Protein AF-0000000084558654 (afdb_homodimer)

pLDDT: mean 78.16, std 26.55, range [32.16, 98.94]

Structure (mmCIF, N/CA/C/O backbone):
data_AF-0000000084558654-model_v1
#
loop_
_entity.id
_entity.type
_entity.pdbx_description
1 polymer 'Cell division protein SepF'
#
loop_
_atom_site.group_PDB
_atom_site.id
_atom_site.type_symbol
_atom_site.label_atom_id
_atom_site.label_alt_id
_atom_site.label_comp_id
_atom_site.label_asym_id
_atom_site.label_entity_id
_atom_site.label_seq_id
_atom_site.pdbx_PDB_ins_code
_atom_site.Cartn_x
_atom_site.Cartn_y
_atom_site.Cartn_z
_atom_site.occupancy
_atom_site.B_iso_or_equiv
_atom_site.auth_seq_id
_atom_site.auth_comp_id
_atom_site.auth_asym_id
_atom_site.auth_atom_id
_atom_site.pdbx_PDB_model_num
ATOM 1 N N . MET A 1 1 ? -5.906 100.188 -9.867 1 32.16 1 MET A N 1
ATOM 2 C CA . MET A 1 1 ? -5.613 98.938 -10.586 1 32.16 1 MET A CA 1
ATOM 3 C C . MET A 1 1 ? -5.055 97.875 -9.648 1 32.16 1 MET A C 1
ATOM 5 O O . MET A 1 1 ? -3.852 97.875 -9.375 1 32.16 1 MET A O 1
ATOM 9 N N . GLU A 1 2 ? -5.758 97.562 -8.438 1 35.56 2 GLU A N 1
ATOM 10 C CA . GLU A 1 2 ? -5.445 96.688 -7.336 1 35.56 2 GLU A CA 1
ATOM 11 C C . GLU A 1 2 ? -5.316 95.25 -7.82 1 35.56 2 GLU A C 1
ATOM 13 O O . GLU A 1 2 ? -6.152 94.75 -8.594 1 35.56 2 GLU A O 1
ATOM 18 N N . ASP A 1 3 ? -4.051 94.75 -8 1 38.69 3 ASP A N 1
ATOM 19 C CA . ASP A 1 3 ? -3.523 93.438 -8.375 1 38.69 3 ASP A CA 1
ATOM 20 C C . ASP A 1 3 ? -4.094 92.375 -7.48 1 38.69 3 ASP A C 1
ATOM 22 O O . ASP A 1 3 ? -3.846 92.312 -6.273 1 38.69 3 ASP A O 1
ATOM 26 N N . ARG A 1 4 ? -5.469 92.125 -7.539 1 42.72 4 ARG A N 1
ATOM 27 C CA . ARG A 1 4 ? -6.098 91 -6.797 1 42.72 4 ARG A CA 1
ATOM 28 C C . ARG A 1 4 ? -5.395 89.688 -7.066 1 42.72 4 ARG A C 1
ATOM 30 O O . ARG A 1 4 ? -5.324 89.25 -8.211 1 42.72 4 ARG A O 1
ATOM 37 N N . GLY A 1 5 ? -4.184 89.5 -6.438 1 41.44 5 GLY A N 1
ATOM 38 C CA . GLY A 1 5 ? -3.412 88.312 -6.496 1 41.44 5 GLY A CA 1
ATOM 39 C C . GLY A 1 5 ? -4.246 87.062 -6.25 1 41.44 5 GLY A C 1
ATOM 40 O O . GLY A 1 5 ? -4.953 86.938 -5.246 1 41.44 5 GLY A O 1
ATOM 41 N N . ILE A 1 6 ? -4.828 86.438 -7.273 1 43.78 6 ILE A N 1
ATOM 42 C CA . ILE A 1 6 ? -5.582 85.188 -7.297 1 43.78 6 ILE A CA 1
ATOM 43 C C . ILE A 1 6 ? -4.758 84.062 -6.641 1 43.78 6 ILE A C 1
ATOM 45 O O . ILE A 1 6 ? -3.627 83.812 -7.051 1 43.78 6 ILE A O 1
ATOM 49 N N . ARG A 1 7 ? -4.789 83.938 -5.293 1 42.12 7 ARG A N 1
ATOM 50 C CA . ARG A 1 7 ? -4.172 82.875 -4.578 1 42.12 7 ARG A CA 1
ATOM 51 C C . ARG A 1 7 ? -4.629 81.5 -5.145 1 42.12 7 ARG A C 1
ATOM 53 O O . ARG A 1 7 ? -5.828 81.188 -5.172 1 42.12 7 ARG A O 1
ATOM 60 N N . LEU A 1 8 ? -3.941 80.938 -6.145 1 39.47 8 LEU A N 1
ATOM 61 C CA . LEU A 1 8 ? -4.102 79.625 -6.75 1 39.47 8 LEU A CA 1
ATOM 62 C C . LEU A 1 8 ? -4.062 78.5 -5.688 1 39.47 8 LEU A C 1
ATOM 64 O O . LEU A 1 8 ? -3.072 78.375 -4.965 1 39.47 8 LEU A O 1
ATOM 68 N N . PHE A 1 9 ? -5.176 78.312 -5.012 1 41.84 9 PHE A N 1
ATOM 69 C CA . PHE A 1 9 ? -5.32 77.188 -4.094 1 41.84 9 PHE A CA 1
ATOM 70 C C . PHE A 1 9 ? -4.805 75.938 -4.727 1 41.84 9 PHE A C 1
ATOM 72 O O . PHE A 1 9 ? -5.234 75.562 -5.816 1 41.84 9 PHE A O 1
ATOM 79 N N . GLY A 1 10 ? -3.516 75.625 -4.656 1 37.16 10 GLY A N 1
ATOM 80 C CA . GLY A 1 10 ? -2.873 74.375 -5.043 1 37.16 10 GLY A CA 1
ATOM 81 C C . GLY A 1 10 ? -3.596 73.125 -4.523 1 37.16 10 GLY A C 1
ATOM 82 O O . GLY A 1 10 ? -3.891 73.062 -3.332 1 37.16 10 GLY A O 1
ATOM 83 N N . ARG A 1 11 ? -4.551 72.625 -5.324 1 38.34 11 ARG A N 1
ATOM 84 C CA . ARG A 1 11 ? -5.207 71.375 -5.07 1 38.34 11 ARG A CA 1
ATOM 85 C C . ARG A 1 11 ? -4.207 70.312 -4.594 1 38.34 11 ARG A C 1
ATOM 87 O O . ARG A 1 11 ? -3.23 70 -5.281 1 38.34 11 ARG A O 1
ATOM 94 N N . LYS A 1 12 ? -3.951 70.25 -3.26 1 38.78 12 LYS A N 1
ATOM 95 C CA . LYS A 1 12 ? -3.236 69.125 -2.662 1 38.78 12 LYS A CA 1
ATOM 96 C C . LYS A 1 12 ? -3.736 67.812 -3.221 1 38.78 12 LYS A C 1
ATOM 98 O O . LYS A 1 12 ? -4.934 67.5 -3.156 1 38.78 12 LYS A O 1
ATOM 103 N N . GLU A 1 13 ? -3.121 67.25 -4.277 1 37.22 13 GLU A N 1
ATOM 104 C CA . GLU A 1 13 ? -3.295 65.875 -4.781 1 37.22 13 GLU A CA 1
ATOM 105 C C . GLU A 1 13 ? -3.227 64.875 -3.648 1 37.22 13 GLU A C 1
ATOM 107 O O . GLU A 1 13 ? -2.23 64.812 -2.922 1 37.22 13 GLU A O 1
ATOM 112 N N . LYS A 1 14 ? -4.336 64.688 -2.865 1 36.5 14 LYS A N 1
ATOM 113 C CA . LYS A 1 14 ? -4.359 63.531 -1.962 1 36.5 14 LYS A CA 1
ATOM 114 C C . LYS A 1 14 ? -3.861 62.281 -2.664 1 36.5 14 LYS A C 1
ATOM 116 O O . LYS A 1 14 ? -4.445 61.844 -3.662 1 36.5 14 LYS A O 1
ATOM 121 N N . ALA A 1 15 ? -2.535 62 -2.668 1 37.59 15 ALA A N 1
ATOM 122 C CA . ALA A 1 15 ? -2.025 60.688 -3.121 1 37.59 15 ALA A CA 1
ATOM 123 C C . ALA A 1 15 ? -2.793 59.531 -2.477 1 37.59 15 ALA A C 1
ATOM 125 O O . ALA A 1 15 ? -2.9 59.469 -1.249 1 37.59 15 ALA A O 1
ATOM 126 N N . LYS A 1 16 ? -3.855 59 -3.111 1 36.72 16 LYS A N 1
ATOM 127 C CA . LYS A 1 16 ? -4.527 57.75 -2.781 1 36.72 16 LYS A CA 1
ATOM 128 C C . LYS A 1 16 ? -3.514 56.656 -2.465 1 36.72 16 LYS A C 1
ATOM 130 O O . LYS A 1 16 ? -2.643 56.344 -3.283 1 36.72 16 LYS A O 1
ATOM 135 N N . LYS A 1 17 ? -3.172 56.5 -1.166 1 37.34 17 LYS A N 1
ATOM 136 C CA . LYS A 1 17 ? -2.475 55.281 -0.722 1 37.34 17 LYS A CA 1
ATOM 137 C C . LYS A 1 17 ? -3.154 54.031 -1.254 1 37.34 17 LYS A C 1
ATOM 139 O O . LYS A 1 17 ? -4.34 53.812 -1.008 1 37.34 17 LYS A O 1
ATOM 144 N N . LYS A 1 18 ? -2.771 53.562 -2.467 1 34.41 18 LYS A N 1
ATOM 145 C CA . LYS A 1 18 ? -3.102 52.219 -2.932 1 34.41 18 LYS A CA 1
ATOM 146 C C . LYS A 1 18 ? -2.832 51.156 -1.848 1 34.41 18 LYS A C 1
ATOM 148 O O . LYS A 1 18 ? -1.699 51.031 -1.382 1 34.41 18 LYS A O 1
ATOM 153 N N . SER A 1 19 ? -3.836 50.969 -0.945 1 35.41 19 SER A N 1
ATOM 154 C CA . SER A 1 19 ? -3.766 49.781 -0.093 1 35.41 19 SER A CA 1
ATOM 155 C C . SER A 1 19 ? -3.371 48.531 -0.895 1 35.41 19 SER A C 1
ATOM 157 O O . SER A 1 19 ? -4.051 48.188 -1.856 1 35.41 19 SER A O 1
ATOM 159 N N . GLU A 1 20 ? -2.1 48.344 -1.11 1 37 20 GLU A N 1
ATOM 160 C CA . GLU A 1 20 ? -1.643 47.062 -1.676 1 37 20 GLU A CA 1
ATOM 161 C C . GLU A 1 20 ? -2.242 45.875 -0.927 1 37 20 GLU A C 1
ATOM 163 O O . GLU A 1 20 ? -1.97 45.688 0.26 1 37 20 GLU A O 1
ATOM 168 N N . LYS A 1 21 ? -3.516 45.562 -1.249 1 40.59 21 LYS A N 1
ATOM 169 C CA . LYS A 1 21 ? -3.971 44.281 -0.774 1 40.59 21 LYS A CA 1
ATOM 170 C C . LYS A 1 21 ? -2.957 43.188 -1.108 1 40.59 21 LYS A C 1
ATOM 172 O O . LYS A 1 21 ? -2.629 42.969 -2.277 1 40.59 21 LYS A O 1
ATOM 177 N N . LYS A 1 22 ? -2.031 43 -0.212 1 42.62 22 LYS A N 1
ATOM 178 C CA . LYS A 1 22 ? -1.236 41.75 -0.311 1 42.62 22 LYS A CA 1
ATOM 179 C C . LYS A 1 22 ? -2.129 40.531 -0.504 1 42.62 22 LYS A C 1
ATOM 181 O O . LYS A 1 22 ? -2.932 40.219 0.369 1 42.62 22 LYS A O 1
ATOM 186 N N . PHE A 1 23 ? -2.504 40.219 -1.753 1 38.69 23 PHE A N 1
ATOM 187 C CA . PHE A 1 23 ? -3.094 38.906 -2.037 1 38.69 23 PHE A CA 1
ATOM 188 C C . PHE A 1 23 ? -2.264 37.781 -1.414 1 38.69 23 PHE A C 1
ATOM 190 O O . PHE A 1 23 ? -1.081 37.625 -1.725 1 38.69 23 PHE A O 1
ATOM 197 N N . VAL A 1 24 ? -2.521 37.625 -0.108 1 37.34 24 VAL A N 1
ATOM 198 C CA . VAL A 1 24 ? -1.963 36.375 0.413 1 37.34 24 VAL A CA 1
ATOM 199 C C . VAL A 1 24 ? -2.297 35.219 -0.532 1 37.34 24 VAL A C 1
ATOM 201 O O . VAL A 1 24 ? -3.465 35 -0.858 1 37.34 24 VAL A O 1
ATOM 204 N N . ASP A 1 25 ? -1.395 34.938 -1.438 1 37.12 25 ASP A N 1
ATOM 205 C CA . ASP A 1 25 ? -1.511 33.781 -2.297 1 37.12 25 ASP A CA 1
ATOM 206 C C . ASP A 1 25 ? -1.941 32.531 -1.497 1 37.12 25 ASP A C 1
ATOM 208 O O . ASP A 1 25 ? -1.2 32.062 -0.634 1 37.12 25 ASP A O 1
ATOM 212 N N . LEU A 1 26 ? -3.256 32.375 -1.209 1 36.88 26 LEU A N 1
ATOM 213 C CA . LEU A 1 26 ? -3.936 31.172 -0.715 1 36.88 26 LEU A CA 1
ATOM 214 C C . LEU A 1 26 ? -3.369 29.922 -1.368 1 36.88 26 LEU A C 1
ATOM 216 O O . LEU A 1 26 ? -3.852 28.812 -1.117 1 36.88 26 LEU A O 1
ATOM 220 N N . ASN A 1 27 ? -2.531 30.078 -2.338 1 40.59 27 ASN A N 1
ATOM 221 C CA . ASN A 1 27 ? -2.01 28.875 -2.965 1 40.59 27 ASN A CA 1
ATOM 222 C C . ASN A 1 27 ? -1.265 28 -1.961 1 40.59 27 ASN A C 1
ATOM 224 O O . ASN A 1 27 ? -0.936 26.844 -2.256 1 40.59 27 ASN A O 1
ATOM 228 N N . ASP A 1 28 ? -0.73 28.672 -0.964 1 38.16 28 ASP A N 1
ATOM 229 C CA . ASP A 1 28 ? 0.055 27.781 -0.122 1 38.16 28 ASP A CA 1
ATOM 230 C C . ASP A 1 28 ? -0.848 26.938 0.786 1 38.16 28 ASP A C 1
ATOM 232 O O . ASP A 1 28 ? -0.453 26.578 1.894 1 38.16 28 ASP A O 1
ATOM 236 N N . TYR A 1 29 ? -2.182 27.188 0.781 1 34.84 29 TYR A N 1
ATOM 237 C CA . TYR A 1 29 ? -2.98 26.328 1.647 1 34.84 29 TYR A CA 1
ATOM 238 C C . TYR A 1 29 ? -2.783 24.859 1.291 1 34.84 29 TYR A C 1
ATOM 240 O O . TYR A 1 29 ? -3.35 24.375 0.311 1 34.84 29 TYR A O 1
ATOM 248 N N . GLN A 1 30 ? -1.604 24.422 1.388 1 36.78 30 GLN A N 1
ATOM 249 C CA . GLN A 1 30 ? -1.522 22.969 1.307 1 36.78 30 GLN A CA 1
ATOM 250 C C . GLN A 1 30 ? -2.393 22.297 2.371 1 36.78 30 GLN A C 1
ATOM 252 O O . GLN A 1 30 ? -2.215 22.547 3.566 1 36.78 30 GLN A O 1
ATOM 257 N N . ALA A 1 31 ? -3.576 22.016 2.055 1 36.16 31 ALA A N 1
ATOM 258 C CA . ALA A 1 31 ? -4.383 21.281 3.031 1 36.16 31 ALA A CA 1
ATOM 259 C C . ALA A 1 31 ? -3.537 20.266 3.789 1 36.16 31 ALA A C 1
ATOM 261 O O . ALA A 1 31 ? -2.756 19.531 3.184 1 36.16 31 ALA A O 1
ATOM 262 N N . PRO A 1 32 ? -3.143 20.469 5.008 1 36.44 32 PRO A N 1
ATOM 263 C CA . PRO A 1 32 ? -2.48 19.406 5.77 1 36.44 32 PRO A CA 1
ATOM 264 C C . PRO A 1 32 ? -3.08 18.031 5.504 1 36.44 32 PRO A C 1
ATOM 266 O O . PRO A 1 32 ? -4.281 17.922 5.258 1 36.44 32 PRO A O 1
ATOM 269 N N . MET A 1 33 ? -2.428 17.141 4.734 1 42.28 33 MET A N 1
ATOM 270 C CA . MET A 1 33 ? -2.891 15.758 4.688 1 42.28 33 MET A CA 1
ATOM 271 C C . MET A 1 33 ? -3.514 15.352 6.02 1 42.28 33 MET A C 1
ATOM 273 O O . MET A 1 33 ? -2.855 15.398 7.059 1 42.28 33 MET A O 1
ATOM 277 N N . TYR A 1 34 ? -4.715 15.641 6.238 1 42.81 34 TYR A N 1
ATOM 278 C CA . TYR A 1 34 ? -5.496 15.359 7.434 1 42.81 34 TYR A CA 1
ATOM 279 C C . TYR A 1 34 ? -5.461 13.867 7.77 1 42.81 34 TYR A C 1
ATOM 281 O O . TYR A 1 34 ? -6.34 13.109 7.348 1 42.81 34 TYR A O 1
ATOM 289 N N . ALA A 1 35 ? -4.309 13.055 7.418 1 51.72 35 ALA A N 1
ATOM 290 C CA . ALA A 1 35 ? -4.586 11.805 8.125 1 51.72 35 ALA A CA 1
ATOM 291 C C . ALA A 1 35 ? -4.688 12.031 9.625 1 51.72 35 ALA A C 1
ATOM 293 O O . ALA A 1 35 ? -4 12.898 10.18 1 51.72 35 ALA A O 1
ATOM 294 N N . PRO A 1 36 ? -5.805 11.578 10.188 1 54.03 36 PRO A N 1
ATOM 295 C CA . PRO A 1 36 ? -5.859 11.672 11.641 1 54.03 36 PRO A CA 1
ATOM 296 C C . PRO A 1 36 ? -4.559 11.242 12.32 1 54.03 36 PRO A C 1
ATOM 298 O O . PRO A 1 36 ? -3.768 10.508 11.727 1 54.03 36 PRO A O 1
ATOM 301 N N . SER A 1 37 ? -4.156 11.836 13.344 1 61 37 SER A N 1
ATOM 302 C CA . SER A 1 37 ? -2.955 11.617 14.148 1 61 37 SER A CA 1
ATOM 303 C C . SER A 1 37 ? -2.691 10.125 14.352 1 61 37 SER A C 1
ATOM 305 O O . SER A 1 37 ? -1.555 9.727 14.602 1 61 37 SER A O 1
ATOM 307 N N . ASP A 1 38 ? -3.699 9.242 13.797 1 82.94 38 ASP A N 1
ATOM 308 C CA . ASP A 1 38 ? -3.521 7.82 14.078 1 82.94 38 ASP A CA 1
ATOM 309 C C . ASP A 1 38 ? -3.582 6.996 12.789 1 82.94 38 ASP A C 1
ATOM 311 O O . ASP A 1 38 ? -3.688 5.77 12.836 1 82.94 38 ASP A O 1
ATOM 315 N N . ALA A 1 39 ? -3.422 7.641 11.711 1 89.56 39 ALA A N 1
ATOM 316 C CA . ALA A 1 39 ? -3.467 6.949 10.43 1 89.56 39 ALA A CA 1
ATOM 317 C C . ALA A 1 39 ? -2.244 6.055 10.242 1 89.56 39 ALA A C 1
ATOM 319 O O . ALA A 1 39 ? -1.132 6.426 10.625 1 89.56 39 ALA A O 1
ATOM 320 N N . ARG A 1 40 ? -2.486 4.836 9.797 1 96.06 40 ARG A N 1
ATOM 321 C CA . ARG A 1 40 ? -1.448 3.857 9.492 1 96.06 40 ARG A CA 1
ATOM 322 C C . ARG A 1 40 ? -1.648 3.254 8.109 1 96.06 40 ARG A C 1
ATOM 324 O O . ARG A 1 40 ? -2.713 3.41 7.504 1 96.06 40 ARG A O 1
ATOM 331 N N . VAL A 1 41 ? -0.57 2.73 7.633 1 98.12 41 VAL A N 1
ATOM 332 C CA . VAL A 1 41 ? -0.717 1.807 6.512 1 98.12 41 VAL A CA 1
ATOM 333 C C . VAL A 1 41 ? -1.083 0.418 7.031 1 98.12 41 VAL A C 1
ATOM 335 O O . VAL A 1 41 ? -0.331 -0.181 7.805 1 98.12 41 VAL A O 1
ATOM 338 N N . LYS A 1 42 ? -2.244 -0.005 6.648 1 98.31 42 LYS A N 1
ATOM 339 C CA . LYS A 1 42 ? -2.693 -1.331 7.062 1 98.31 42 LYS A CA 1
ATOM 340 C C . LYS A 1 42 ? -2.633 -2.318 5.902 1 98.31 42 LYS A C 1
ATOM 342 O O . LYS A 1 42 ? -3.268 -2.109 4.867 1 98.31 42 LYS A O 1
ATOM 347 N N . VAL A 1 43 ? -1.829 -3.33 6.059 1 98.69 43 VAL A N 1
ATOM 348 C CA . VAL A 1 43 ? -1.777 -4.438 5.113 1 98.69 43 VAL A CA 1
ATOM 349 C C . VAL A 1 43 ? -2.713 -5.555 5.574 1 98.69 43 VAL A C 1
ATOM 351 O O . VAL A 1 43 ? -2.578 -6.066 6.688 1 98.69 43 VAL A O 1
ATOM 354 N N . VAL A 1 44 ? -3.639 -5.945 4.684 1 98.44 44 VAL A N 1
ATOM 355 C CA . VAL A 1 44 ? -4.652 -6.91 5.09 1 98.44 44 VAL A CA 1
ATOM 356 C C . VAL A 1 44 ? -4.746 -8.031 4.059 1 98.44 44 VAL A C 1
ATOM 358 O O . VAL A 1 44 ? -4.867 -7.77 2.857 1 98.44 44 VAL A O 1
ATOM 361 N N . GLU A 1 45 ? -4.574 -9.234 4.539 1 97.69 45 GLU A N 1
ATOM 362 C CA . GLU A 1 45 ? -4.988 -10.375 3.725 1 97.69 45 GLU A CA 1
ATOM 363 C C . GLU A 1 45 ? -6.496 -10.578 3.797 1 97.69 45 GLU A C 1
ATOM 365 O O . GLU A 1 45 ? -7.031 -10.922 4.855 1 97.69 45 GLU A O 1
ATOM 370 N N . VAL A 1 46 ? -7.172 -10.438 2.717 1 97.81 46 VAL A N 1
ATOM 371 C CA . VAL A 1 46 ? -8.625 -10.578 2.686 1 97.81 46 VAL A CA 1
ATOM 372 C C . VAL A 1 46 ? -8.992 -12.031 2.436 1 97.81 46 VAL A C 1
ATOM 374 O O . VAL A 1 46 ? -8.445 -12.68 1.54 1 97.81 46 VAL A O 1
ATOM 377 N N . THR A 1 47 ? -9.984 -12.523 3.186 1 96.38 47 THR A N 1
ATOM 378 C CA . THR A 1 47 ? -10.234 -13.961 3.092 1 96.38 47 THR A CA 1
ATOM 379 C C . THR A 1 47 ? -11.703 -14.242 2.797 1 96.38 47 THR A C 1
ATOM 381 O O . THR A 1 47 ? -12.047 -15.312 2.307 1 96.38 47 THR A O 1
ATOM 384 N N . SER A 1 48 ? -12.594 -13.352 3.135 1 96.12 48 SER A N 1
ATOM 385 C CA . SER A 1 48 ? -14.023 -13.586 2.945 1 96.12 48 SER A CA 1
ATOM 386 C C . SER A 1 48 ? -14.797 -12.273 2.9 1 96.12 48 SER A C 1
ATOM 388 O O . SER A 1 48 ? -14.234 -11.203 3.148 1 96.12 48 SER A O 1
ATOM 390 N N . TYR A 1 49 ? -16.094 -12.391 2.592 1 97.19 49 TYR A N 1
ATOM 391 C CA . TYR A 1 49 ? -16.969 -11.219 2.551 1 97.19 49 TYR A CA 1
ATOM 392 C C . TYR A 1 49 ? -17.109 -10.586 3.932 1 97.19 49 TYR A C 1
ATOM 394 O O . TYR A 1 49 ? -17.359 -9.391 4.055 1 97.19 49 TYR A O 1
ATOM 402 N N . ARG A 1 50 ? -16.891 -11.375 4.926 1 97.19 50 ARG A N 1
ATOM 403 C CA . ARG A 1 50 ? -17.016 -10.867 6.289 1 97.19 50 ARG A CA 1
ATOM 404 C C . ARG A 1 50 ? -15.969 -9.789 6.566 1 97.19 50 ARG A C 1
ATOM 406 O O . ARG A 1 50 ? -16.109 -9.008 7.508 1 97.19 50 ARG A O 1
ATOM 413 N N . ASP A 1 51 ? -14.977 -9.766 5.793 1 97.81 51 ASP A N 1
ATOM 414 C CA . ASP A 1 51 ? -13.898 -8.805 5.996 1 97.81 51 ASP A CA 1
ATOM 415 C C . ASP A 1 51 ? -14.312 -7.41 5.535 1 97.81 51 ASP A C 1
ATOM 417 O O . ASP A 1 51 ? -13.625 -6.426 5.82 1 97.81 51 ASP A O 1
ATOM 421 N N . LEU A 1 52 ? -15.438 -7.277 4.859 1 98.38 52 LEU A N 1
ATOM 422 C CA . LEU A 1 52 ? -15.828 -6 4.273 1 98.38 52 LEU A CA 1
ATOM 423 C C . LEU A 1 52 ? -16.062 -4.953 5.355 1 98.38 52 LEU A C 1
ATOM 425 O O . LEU A 1 52 ? -15.602 -3.816 5.234 1 98.38 52 LEU A O 1
ATOM 429 N N . LYS A 1 53 ? -16.734 -5.348 6.363 1 98 53 LYS A N 1
ATOM 430 C CA . LYS A 1 53 ? -17.047 -4.371 7.402 1 98 53 LYS A CA 1
ATOM 431 C C . LYS A 1 53 ? -15.789 -3.857 8.078 1 98 53 LYS A C 1
ATOM 433 O O . LYS A 1 53 ? -15.57 -2.648 8.172 1 98 53 LYS A O 1
ATOM 438 N N . PRO A 1 54 ? -14.93 -4.723 8.648 1 97.81 54 PRO A N 1
ATOM 439 C CA . PRO A 1 54 ? -13.688 -4.219 9.234 1 97.81 54 PRO A CA 1
ATOM 440 C C . PRO A 1 54 ? -12.875 -3.379 8.25 1 97.81 54 PRO A C 1
ATOM 442 O O . PRO A 1 54 ? -12.273 -2.377 8.641 1 97.81 54 PRO A O 1
ATOM 445 N N . LEU A 1 55 ? -12.812 -3.723 6.961 1 98.56 55 LEU A N 1
ATOM 446 C CA . LEU A 1 55 ? -12.086 -2.951 5.961 1 98.56 55 LEU A CA 1
ATOM 447 C C . LEU A 1 55 ? -12.695 -1.56 5.801 1 98.56 55 LEU A C 1
ATOM 449 O O . LEU A 1 55 ? -11.969 -0.567 5.719 1 98.56 55 LEU A O 1
ATOM 453 N N . THR A 1 56 ? -14.016 -1.511 5.727 1 98.62 56 THR A N 1
ATOM 454 C CA . THR A 1 56 ? -14.742 -0.248 5.641 1 98.62 56 THR A CA 1
ATOM 455 C C . THR A 1 56 ? -14.438 0.634 6.848 1 98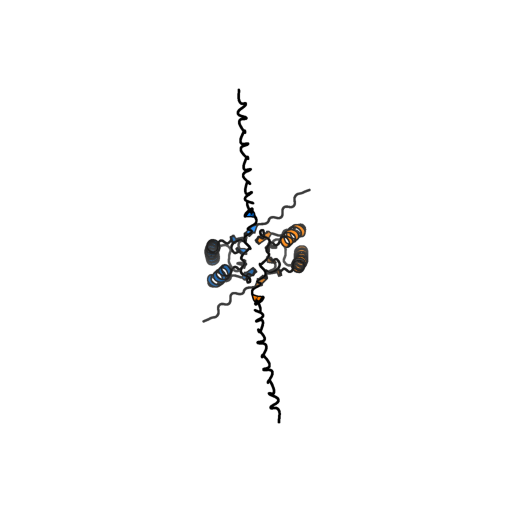.62 56 THR A C 1
ATOM 457 O O . THR A 1 56 ? -14.156 1.825 6.699 1 98.62 56 THR A O 1
ATOM 460 N N . ASP A 1 57 ? -14.422 0.02 8.008 1 97.31 57 ASP A N 1
ATOM 461 C CA . ASP A 1 57 ? -14.117 0.763 9.227 1 97.31 57 ASP A CA 1
ATOM 462 C C . ASP A 1 57 ? -12.695 1.331 9.18 1 97.31 57 ASP A C 1
ATOM 464 O O . ASP A 1 57 ? -12.469 2.482 9.555 1 97.31 57 ASP A O 1
ATOM 468 N N . MET A 1 58 ? -11.781 0.533 8.789 1 96.88 58 MET A N 1
ATOM 469 C CA . MET A 1 58 ? -10.391 0.968 8.688 1 96.88 58 MET A CA 1
ATOM 470 C C . MET A 1 58 ? -10.258 2.145 7.727 1 96.88 58 MET A C 1
ATOM 472 O O . MET A 1 58 ? -9.516 3.092 7.996 1 96.88 58 MET A O 1
ATOM 476 N N . ALA A 1 59 ? -10.977 2.115 6.613 1 97.62 59 ALA A N 1
ATOM 477 C CA . ALA A 1 59 ? -10.945 3.201 5.641 1 97.62 59 ALA A CA 1
ATOM 478 C C . ALA A 1 59 ? -11.508 4.488 6.234 1 97.62 59 ALA A C 1
ATOM 480 O O . ALA A 1 59 ? -10.898 5.555 6.102 1 97.62 59 ALA A O 1
ATOM 481 N N . TYR A 1 60 ? -12.531 4.391 6.969 1 97.31 60 TYR A N 1
ATOM 482 C CA . TYR A 1 60 ? -13.172 5.566 7.547 1 97.31 60 TYR A CA 1
ATOM 483 C C . TYR A 1 60 ? -12.312 6.176 8.648 1 97.31 60 TYR A C 1
ATOM 485 O O . TYR A 1 60 ? -12.438 7.363 8.953 1 97.31 60 TYR A O 1
ATOM 493 N N . ARG A 1 61 ? -11.492 5.395 9.18 1 95.69 61 A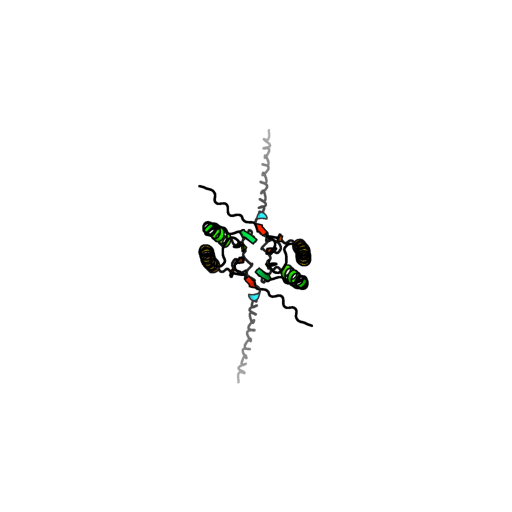RG A N 1
ATOM 494 C CA . ARG A 1 61 ? -10.609 5.887 10.234 1 95.69 61 ARG A CA 1
ATOM 495 C C . ARG A 1 61 ? -9.383 6.578 9.641 1 95.69 61 ARG A C 1
ATOM 497 O O . ARG A 1 61 ? -8.492 7.008 10.375 1 95.69 61 ARG A O 1
ATOM 504 N N . GLY A 1 62 ? -9.258 6.582 8.312 1 95.75 62 GLY A N 1
ATOM 505 C CA . GLY A 1 62 ? -8.219 7.355 7.656 1 95.75 62 GLY A CA 1
ATOM 506 C C . GLY A 1 62 ? -6.973 6.539 7.344 1 95.75 62 GLY A C 1
ATOM 507 O O . GLY A 1 62 ? -5.93 7.098 6.996 1 95.75 62 GLY A O 1
ATOM 508 N N . ASN A 1 63 ? -7.113 5.238 7.492 1 96.81 63 ASN A N 1
ATOM 509 C CA . ASN A 1 63 ? -5.977 4.367 7.195 1 96.81 63 ASN A CA 1
ATOM 510 C C . ASN A 1 63 ? -5.785 4.191 5.691 1 96.81 63 ASN A C 1
ATOM 512 O O . ASN A 1 63 ? -6.727 4.371 4.914 1 96.81 63 ASN A O 1
ATOM 516 N N . ILE A 1 64 ? -4.531 3.959 5.324 1 98.12 64 ILE A N 1
ATOM 517 C CA . ILE A 1 64 ? -4.207 3.484 3.982 1 98.12 64 ILE A CA 1
ATOM 518 C C . ILE A 1 64 ? -4.242 1.959 3.951 1 98.12 64 ILE A C 1
ATOM 520 O O . ILE A 1 64 ? -3.586 1.3 4.762 1 98.12 64 ILE A O 1
ATOM 524 N N . LEU A 1 65 ? -5.031 1.419 3.043 1 98.75 65 LEU A N 1
ATOM 525 C CA . LEU A 1 65 ? -5.188 -0.03 2.984 1 98.75 65 LEU A CA 1
ATOM 526 C C . LEU A 1 65 ? -4.441 -0.609 1.786 1 98.75 65 LEU A C 1
ATOM 528 O O . LEU A 1 65 ? -4.609 -0.137 0.659 1 98.75 65 LEU A O 1
ATOM 532 N N . VAL A 1 66 ? -3.562 -1.545 2.031 1 98.88 66 VAL A N 1
ATOM 533 C CA . VAL A 1 66 ? -2.945 -2.414 1.036 1 98.88 66 VAL A CA 1
ATOM 534 C C . VAL A 1 66 ? -3.512 -3.826 1.159 1 98.88 66 VAL A C 1
ATOM 536 O O . VAL A 1 66 ? -3.182 -4.555 2.098 1 98.88 66 VAL A O 1
ATOM 539 N N . LEU A 1 67 ? -4.316 -4.203 0.222 1 98.81 67 LEU A N 1
ATOM 540 C CA . LEU A 1 67 ? -5.168 -5.375 0.366 1 98.81 67 LEU A CA 1
ATOM 541 C C . LEU A 1 67 ? -4.684 -6.516 -0.521 1 98.81 67 LEU A C 1
ATOM 543 O O . LEU A 1 67 ? -4.551 -6.352 -1.736 1 98.81 67 LEU A O 1
ATOM 547 N N . ASP A 1 68 ? -4.41 -7.613 0.097 1 97.81 68 ASP A N 1
ATOM 548 C CA . ASP A 1 68 ? -3.98 -8.836 -0.576 1 97.81 68 ASP A CA 1
ATOM 549 C C . ASP A 1 68 ? -5.156 -9.789 -0.785 1 97.81 68 ASP A C 1
ATOM 551 O O . ASP A 1 68 ? -5.684 -10.352 0.176 1 97.81 68 ASP A O 1
ATOM 555 N N . PHE A 1 69 ? -5.465 -10.016 -2.039 1 97.56 69 PHE A N 1
ATOM 556 C CA . PHE A 1 69 ? -6.57 -10.898 -2.395 1 97.56 69 PHE A CA 1
ATOM 557 C C . PHE A 1 69 ? -6.055 -12.195 -3.002 1 97.56 69 PHE A C 1
ATOM 559 O O . PHE A 1 69 ? -6.738 -12.82 -3.816 1 97.56 69 PHE A O 1
ATOM 566 N N . SER A 1 70 ? -4.902 -12.602 -2.637 1 95.19 70 SER A N 1
ATOM 567 C CA . SER A 1 70 ? -4.27 -13.773 -3.232 1 95.19 70 SER A CA 1
ATOM 568 C C . SER A 1 70 ? -5.066 -15.039 -2.941 1 95.19 70 SER A C 1
ATOM 570 O O . SER A 1 70 ? -4.891 -16.062 -3.613 1 95.19 70 SER A O 1
ATOM 572 N N . ARG A 1 71 ? -5.992 -15 -2.008 1 95.75 71 ARG A N 1
ATOM 573 C CA . ARG A 1 71 ? -6.762 -16.188 -1.638 1 95.75 71 ARG A CA 1
ATOM 574 C C . ARG A 1 71 ? -7.934 -16.391 -2.588 1 95.75 71 ARG A C 1
ATOM 576 O O . ARG A 1 71 ? -8.57 -17.453 -2.576 1 95.75 71 ARG A O 1
ATOM 583 N N . PHE A 1 72 ? -8.172 -15.469 -3.393 1 97.31 72 PHE A N 1
ATOM 584 C CA . PHE A 1 72 ? -9.312 -15.531 -4.297 1 97.31 72 PHE A CA 1
ATOM 585 C C . PHE A 1 72 ? -8.859 -15.875 -5.711 1 97.31 72 PHE A C 1
ATOM 587 O O . PHE A 1 72 ? -7.793 -15.445 -6.152 1 97.31 72 PHE A O 1
ATOM 594 N N . ALA A 1 73 ? -9.727 -16.531 -6.398 1 97.31 73 ALA A N 1
ATOM 595 C CA . ALA A 1 73 ? -9.523 -16.703 -7.836 1 97.31 73 ALA A CA 1
ATOM 596 C C . ALA A 1 73 ? -9.734 -15.383 -8.57 1 97.31 73 ALA A C 1
ATOM 598 O O . ALA A 1 73 ? -10.359 -14.461 -8.047 1 97.31 73 ALA A O 1
ATOM 599 N N . GLU A 1 74 ? -9.125 -15.195 -9.734 1 95.81 74 GLU A N 1
ATOM 600 C CA . GLU A 1 74 ? -9.188 -13.969 -10.531 1 95.81 74 GLU A CA 1
ATOM 601 C C . GLU A 1 74 ? -10.625 -13.516 -10.742 1 95.81 74 GLU A C 1
ATOM 603 O O . GLU A 1 74 ? -10.93 -12.328 -10.633 1 95.81 74 GLU A O 1
ATOM 608 N N . GLU A 1 75 ? -11.594 -14.398 -10.992 1 95.62 75 GLU A N 1
ATOM 609 C CA . GLU A 1 75 ? -12.969 -14.047 -11.328 1 95.62 75 GLU A CA 1
ATOM 610 C C . GLU A 1 75 ? -13.914 -14.359 -10.164 1 95.62 75 GLU A C 1
ATOM 612 O O . GLU A 1 75 ? -15.102 -14.602 -10.375 1 95.62 75 GLU A O 1
ATOM 617 N N . ASP A 1 76 ? -13.383 -14.25 -9.047 1 97.81 76 ASP A N 1
ATOM 618 C CA . ASP A 1 76 ? -14.18 -14.555 -7.867 1 97.81 76 ASP A CA 1
ATOM 619 C C . ASP A 1 76 ? -15.219 -13.461 -7.605 1 97.81 76 ASP A C 1
ATOM 621 O O . ASP A 1 76 ? -14.883 -12.281 -7.566 1 97.81 76 ASP A O 1
ATOM 625 N N . SER A 1 77 ? -16.438 -13.859 -7.348 1 98.06 77 SER A N 1
ATOM 626 C CA . SER A 1 77 ? -17.531 -12.914 -7.184 1 98.06 77 SER A CA 1
ATOM 627 C C . SER A 1 77 ? -17.422 -12.172 -5.855 1 98.06 77 SER A C 1
ATOM 629 O O . SER A 1 77 ? -17.781 -10.992 -5.762 1 98.06 77 SER A O 1
ATOM 631 N N . VAL A 1 78 ? -16.969 -12.773 -4.797 1 98.25 78 VAL A N 1
ATOM 632 C CA . VAL A 1 78 ? -16.812 -12.141 -3.492 1 98.25 78 VAL A CA 1
ATOM 633 C C . VAL A 1 78 ? -15.766 -11.031 -3.584 1 98.25 78 VAL A C 1
ATOM 635 O O . VAL A 1 78 ? -15.992 -9.922 -3.1 1 98.25 78 VAL A O 1
ATOM 638 N N . LYS A 1 79 ? -14.672 -11.359 -4.176 1 98.56 79 LYS A N 1
ATOM 639 C CA . LYS A 1 79 ? -13.625 -10.367 -4.402 1 98.56 79 LYS A CA 1
ATOM 640 C C . LYS A 1 79 ? -14.18 -9.148 -5.137 1 98.56 79 LYS A C 1
ATOM 642 O O . LYS A 1 79 ? -13.922 -8.008 -4.738 1 98.56 79 LYS A O 1
ATOM 647 N N . ARG A 1 80 ? -14.922 -9.414 -6.152 1 98.5 80 ARG A N 1
ATOM 648 C CA . ARG A 1 80 ? -15.492 -8.336 -6.957 1 98.5 80 ARG A CA 1
ATOM 649 C C . ARG A 1 80 ? -16.438 -7.473 -6.129 1 98.5 80 ARG A C 1
ATOM 651 O O . ARG A 1 80 ? -16.438 -6.246 -6.25 1 98.5 80 ARG A O 1
ATOM 658 N N . GLU A 1 81 ? -17.203 -8.117 -5.383 1 98.69 81 GLU A N 1
ATOM 659 C CA . GLU A 1 81 ? -18.141 -7.391 -4.543 1 98.69 81 GLU A CA 1
ATOM 660 C C . GLU A 1 81 ? -17.422 -6.535 -3.506 1 98.69 81 GLU A C 1
ATOM 662 O O . GLU A 1 81 ? -17.797 -5.383 -3.275 1 98.69 81 GLU A O 1
ATOM 667 N N . ILE A 1 82 ? -16.438 -7.117 -2.936 1 98.81 82 ILE A N 1
ATOM 668 C CA . ILE A 1 82 ? -15.664 -6.375 -1.95 1 98.81 82 ILE A CA 1
ATOM 669 C C . ILE A 1 82 ? -15.008 -5.164 -2.613 1 98.81 82 ILE A C 1
ATOM 671 O O . ILE A 1 82 ? -15.055 -4.055 -2.076 1 98.81 82 ILE A O 1
ATOM 675 N N . ALA A 1 83 ? -14.445 -5.352 -3.742 1 98.81 83 ALA A N 1
ATOM 676 C CA . ALA A 1 83 ? -13.797 -4.262 -4.473 1 98.81 83 ALA A CA 1
ATOM 677 C C . ALA A 1 83 ? -14.797 -3.146 -4.785 1 98.81 83 ALA A C 1
ATOM 679 O O . ALA A 1 83 ? -14.492 -1.965 -4.605 1 98.81 83 ALA A O 1
ATOM 680 N N . LYS A 1 84 ? -15.938 -3.531 -5.238 1 98.81 84 LYS A N 1
ATOM 681 C CA . LYS A 1 84 ? -16.984 -2.559 -5.57 1 98.81 84 LYS A CA 1
ATOM 682 C C . LYS A 1 84 ? -17.359 -1.724 -4.352 1 98.81 84 LYS A C 1
ATOM 684 O O . LYS A 1 84 ? -17.5 -0.503 -4.449 1 98.81 84 LYS A O 1
ATOM 689 N N . ASN A 1 85 ? -17.562 -2.369 -3.27 1 98.88 85 ASN A N 1
ATOM 690 C CA . ASN A 1 85 ? -17.922 -1.662 -2.045 1 98.88 85 ASN A CA 1
ATOM 691 C C . ASN A 1 85 ? -16.812 -0.721 -1.594 1 98.88 85 ASN A C 1
ATOM 693 O O . ASN A 1 85 ? -17.078 0.418 -1.203 1 98.88 85 ASN A O 1
ATOM 697 N N . LEU A 1 86 ? -15.609 -1.218 -1.661 1 98.94 86 LEU A N 1
ATOM 698 C CA . LEU A 1 86 ? -14.492 -0.395 -1.217 1 98.94 86 LEU A CA 1
ATOM 699 C C . LEU A 1 86 ? -14.297 0.806 -2.137 1 98.94 86 LEU A C 1
ATOM 701 O O . LEU A 1 86 ? -13.898 1.882 -1.686 1 98.94 86 LEU A O 1
ATOM 705 N N . MET A 1 87 ? -14.57 0.61 -3.396 1 98.81 87 MET A N 1
ATOM 706 C CA . MET A 1 87 ? -14.578 1.743 -4.316 1 98.81 87 MET A CA 1
ATOM 707 C C . MET A 1 87 ? -15.594 2.793 -3.879 1 98.81 87 MET A C 1
ATOM 709 O O . MET A 1 87 ? -15.305 3.99 -3.912 1 98.81 87 MET A O 1
ATOM 713 N N . GLU A 1 88 ? -16.75 2.396 -3.479 1 98.88 88 GLU A N 1
ATOM 714 C CA . GLU A 1 88 ? -17.781 3.309 -2.992 1 98.88 88 GLU A CA 1
ATOM 715 C C . GLU A 1 88 ? -17.344 4.004 -1.706 1 98.88 88 GLU A C 1
ATOM 717 O O . GLU A 1 88 ? -17.609 5.191 -1.513 1 98.88 88 GLU A O 1
ATOM 722 N N . VAL A 1 89 ? -16.75 3.291 -0.828 1 98.81 89 VAL A N 1
ATOM 723 C CA . VAL A 1 89 ? -16.234 3.867 0.405 1 98.81 89 VAL A CA 1
ATOM 724 C C . VAL A 1 89 ? -15.211 4.953 0.074 1 98.81 89 VAL A C 1
ATOM 726 O O . VAL A 1 89 ? -15.242 6.039 0.656 1 98.81 89 VAL A O 1
ATOM 729 N N . ALA A 1 90 ? -14.25 4.676 -0.845 1 98.75 90 ALA A N 1
ATOM 730 C CA . ALA A 1 90 ? -13.25 5.656 -1.249 1 98.75 90 ALA A CA 1
ATOM 731 C C . ALA A 1 90 ? -13.906 6.934 -1.767 1 98.75 90 ALA A C 1
ATOM 733 O O . ALA A 1 90 ? -13.461 8.039 -1.445 1 98.75 90 ALA A O 1
ATOM 734 N N . LYS A 1 91 ? -14.922 6.805 -2.539 1 98.56 91 LYS A N 1
ATOM 735 C CA . LYS A 1 91 ? -15.656 7.961 -3.039 1 98.56 91 LYS A CA 1
ATOM 736 C C . LYS A 1 91 ? -16.266 8.758 -1.892 1 98.56 91 LYS A C 1
ATOM 738 O O . LYS A 1 91 ? -16.188 9.992 -1.87 1 98.56 91 LYS A O 1
ATOM 743 N N . ASP A 1 92 ? -16.797 8.07 -1.008 1 98.44 92 ASP A N 1
ATOM 744 C CA . ASP A 1 92 ? -17.484 8.688 0.125 1 98.44 92 ASP A CA 1
ATOM 745 C C . ASP A 1 92 ? -16.516 9.531 0.952 1 98.44 92 ASP A C 1
ATOM 747 O O . ASP A 1 92 ? -16.891 10.602 1.443 1 98.44 92 ASP A O 1
ATOM 751 N N . ILE A 1 93 ? -15.375 9.133 1.085 1 97.38 93 ILE A N 1
ATOM 752 C CA . ILE A 1 93 ? -14.438 9.82 1.959 1 97.38 93 ILE A CA 1
ATOM 753 C C . ILE A 1 93 ? -13.531 10.727 1.128 1 97.38 93 ILE A C 1
ATOM 755 O O . ILE A 1 93 ? -12.539 11.258 1.636 1 97.38 93 ILE A O 1
ATOM 759 N N . SER A 1 94 ? -13.766 10.781 -0.147 1 97.69 94 SER A N 1
ATOM 760 C CA . SER A 1 94 ? -12.977 11.578 -1.083 1 97.69 94 SER A CA 1
ATOM 761 C C . SER A 1 94 ? -11.539 11.07 -1.162 1 97.69 94 SER A C 1
ATOM 763 O O . SER A 1 94 ? -10.602 11.867 -1.256 1 97.69 94 SER A O 1
ATOM 765 N N . GLY A 1 95 ? -11.547 9.734 -1.03 1 97.62 95 GLY A N 1
ATOM 766 C CA . GLY A 1 95 ? -10.25 9.086 -1.163 1 97.62 95 GLY A CA 1
ATOM 767 C C . GLY A 1 95 ? -10.016 8.5 -2.543 1 97.62 95 GLY A C 1
ATOM 768 O O . GLY A 1 95 ? -10.633 8.938 -3.52 1 97.62 95 GLY A O 1
ATOM 769 N N . ALA A 1 96 ? -8.945 7.625 -2.639 1 98.25 96 ALA A N 1
ATOM 770 C CA . ALA A 1 96 ? -8.609 6.953 -3.889 1 98.25 96 ALA A CA 1
ATOM 771 C C . ALA A 1 96 ? -8.625 5.438 -3.719 1 98.25 96 ALA A C 1
ATOM 773 O O . ALA A 1 96 ? -8.414 4.93 -2.615 1 98.25 96 ALA A O 1
ATOM 774 N N . PHE A 1 97 ? -9.008 4.801 -4.707 1 98.75 97 PHE A N 1
ATOM 775 C CA . PHE A 1 97 ? -9.023 3.344 -4.785 1 98.75 97 PHE A CA 1
ATOM 776 C C . PHE A 1 97 ? -8.422 2.863 -6.098 1 98.75 97 PHE A C 1
ATOM 778 O O . PHE A 1 97 ? -8.703 3.424 -7.16 1 98.75 97 PHE A O 1
ATOM 785 N N . LEU A 1 98 ? -7.598 1.874 -5.996 1 98.69 98 LEU A N 1
ATOM 786 C CA . LEU A 1 98 ? -6.945 1.35 -7.191 1 98.69 98 LEU A CA 1
ATOM 787 C C . LEU A 1 98 ? -6.797 -0.166 -7.105 1 98.69 98 LEU A C 1
ATOM 789 O O . LEU A 1 98 ? -6.254 -0.688 -6.129 1 98.69 98 LEU A O 1
ATOM 793 N N . GLU A 1 99 ? -7.387 -0.816 -8.094 1 98.06 99 GLU A N 1
ATOM 794 C CA . GLU A 1 99 ? -7.051 -2.219 -8.305 1 98.06 99 GLU A CA 1
ATOM 795 C C . GLU A 1 99 ? -5.75 -2.359 -9.094 1 98.06 99 GLU A C 1
ATOM 797 O O . GLU A 1 99 ? -5.723 -2.143 -10.305 1 98.06 99 GLU A O 1
ATOM 802 N N . VAL A 1 100 ? -4.656 -2.668 -8.414 1 97.31 100 VAL A N 1
ATOM 803 C CA . VAL A 1 100 ? -3.334 -2.705 -9.031 1 97.31 100 VAL A CA 1
ATOM 804 C C . VAL A 1 100 ? -3.203 -3.953 -9.898 1 97.31 100 VAL A C 1
ATOM 806 O O . VAL A 1 100 ? -2.652 -3.893 -11.008 1 97.31 100 VAL A O 1
ATOM 809 N N . SER A 1 101 ? -3.607 -5.066 -9.383 1 95.75 101 SER A N 1
ATOM 810 C CA . SER A 1 101 ? -3.65 -6.355 -10.062 1 95.75 101 SER A CA 1
ATOM 811 C C . SER A 1 101 ? -4.809 -7.211 -9.555 1 95.75 101 SER A C 1
ATOM 813 O O . SER A 1 101 ? -5.664 -6.73 -8.812 1 95.75 101 SER A O 1
ATOM 815 N N . ASP A 1 102 ? -4.785 -8.516 -10.023 1 95.44 102 ASP A N 1
ATOM 816 C CA . ASP A 1 102 ? -5.82 -9.445 -9.578 1 95.44 102 ASP A CA 1
ATOM 817 C C . ASP A 1 102 ? -5.695 -9.719 -8.078 1 95.44 102 ASP A C 1
ATOM 819 O O . ASP A 1 102 ? -6.668 -10.117 -7.438 1 95.44 102 ASP A O 1
ATOM 823 N N . ARG A 1 103 ? -4.543 -9.445 -7.539 1 96.44 103 ARG A N 1
ATOM 824 C CA . ARG A 1 103 ? -4.328 -9.883 -6.168 1 96.44 103 ARG A CA 1
ATOM 825 C C . ARG A 1 103 ? -4.074 -8.695 -5.246 1 96.44 103 ARG A C 1
ATOM 827 O O . ARG A 1 103 ? -4.074 -8.836 -4.02 1 96.44 103 ARG A O 1
ATOM 834 N N . LEU A 1 104 ? -3.834 -7.531 -5.809 1 98.31 104 LEU A N 1
ATOM 835 C CA . LEU A 1 104 ? -3.402 -6.391 -5.004 1 98.31 104 LEU A CA 1
ATOM 836 C C . LEU A 1 104 ? -4.297 -5.184 -5.254 1 98.31 104 LEU A C 1
ATOM 838 O O . LEU A 1 104 ? -4.453 -4.746 -6.398 1 98.31 104 LEU A O 1
ATOM 842 N N . MET A 1 105 ? -4.938 -4.566 -4.152 1 98.81 105 MET A N 1
ATOM 843 C CA . MET A 1 105 ? -5.723 -3.338 -4.203 1 98.81 105 MET A CA 1
ATOM 844 C C . MET A 1 105 ? -5.266 -2.355 -3.133 1 98.81 105 MET A C 1
ATOM 846 O O . MET A 1 105 ? -4.793 -2.764 -2.07 1 98.81 105 MET A O 1
ATOM 850 N N . VAL A 1 106 ? -5.391 -1.099 -3.453 1 98.94 106 VAL A N 1
ATOM 851 C CA . VAL A 1 106 ? -4.98 -0.052 -2.523 1 98.94 106 VAL A CA 1
ATOM 852 C C . VAL A 1 106 ? -6.105 0.965 -2.357 1 98.94 106 VAL A C 1
ATOM 854 O O . VAL A 1 106 ? -6.75 1.351 -3.336 1 98.94 106 VAL A O 1
ATOM 857 N N . LEU A 1 107 ? -6.371 1.359 -1.134 1 98.88 107 LEU A N 1
ATOM 858 C CA . LEU A 1 107 ? -7.328 2.406 -0.788 1 98.88 107 LEU A CA 1
ATOM 859 C C . LEU A 1 107 ? -6.684 3.455 0.111 1 98.88 107 LEU A C 1
ATOM 861 O O . LEU A 1 107 ? -6.02 3.115 1.094 1 98.88 107 LEU A O 1
ATOM 865 N N . SER A 1 108 ? -6.766 4.715 -0.237 1 98.19 108 SER A N 1
ATOM 866 C CA . SER A 1 108 ? -6.156 5.789 0.539 1 98.19 108 SER A CA 1
ATOM 867 C C . SER A 1 108 ? -7.18 6.871 0.876 1 98.19 108 SER A C 1
ATOM 869 O O . SER A 1 108 ? -8.164 7.051 0.156 1 98.19 108 SER A O 1
ATOM 871 N N . PRO A 1 109 ? -6.996 7.582 1.954 1 96.12 109 PRO A N 1
ATOM 872 C CA . PRO A 1 109 ? -7.941 8.625 2.369 1 96.12 109 PRO A CA 1
ATOM 873 C C . PRO A 1 109 ? -7.812 9.898 1.543 1 96.12 109 PRO A C 1
ATOM 875 O O . PRO A 1 109 ? -6.957 9.984 0.658 1 96.12 109 PRO A O 1
ATOM 878 N N . SER A 1 110 ? -8.68 10.797 1.91 1 93.62 110 SER A N 1
ATOM 879 C CA . SER A 1 110 ? -8.727 12.086 1.226 1 93.62 110 SER A CA 1
ATOM 880 C C . SER A 1 110 ? -7.359 12.758 1.208 1 93.62 110 SER A C 1
ATOM 882 O O . SER A 1 110 ? -6.645 12.75 2.213 1 93.62 110 SER A O 1
ATOM 884 N N . GLY A 1 111 ? -7.023 13.242 0.044 1 90 111 GLY A N 1
ATOM 885 C CA . GLY A 1 111 ? -5.805 14.023 -0.076 1 90 111 GLY A CA 1
ATOM 886 C C . GLY A 1 111 ? -4.59 13.18 -0.421 1 90 111 GLY A C 1
ATOM 887 O O . GLY A 1 111 ? -3.506 13.719 -0.664 1 90 111 GLY A O 1
ATOM 888 N N . LEU A 1 112 ? -4.785 11.969 -0.403 1 94.12 112 LEU A N 1
ATOM 889 C CA . LEU A 1 112 ? -3.686 11.055 -0.704 1 94.12 112 LEU A CA 1
ATOM 890 C C . LEU A 1 112 ? -3.992 10.227 -1.944 1 94.12 112 LEU A C 1
ATOM 892 O O . LEU A 1 112 ? -4.57 9.141 -1.842 1 94.12 112 LEU A O 1
ATOM 896 N N . ASN A 1 113 ? -3.514 10.688 -3.066 1 95.31 113 ASN A N 1
ATOM 897 C CA . ASN A 1 113 ? -3.785 10.023 -4.336 1 95.31 113 ASN A CA 1
ATOM 898 C C . ASN A 1 113 ? -2.9 8.797 -4.527 1 95.31 113 ASN A C 1
ATOM 900 O O . ASN A 1 113 ? -1.857 8.672 -3.881 1 95.31 113 ASN A O 1
ATOM 904 N N . ILE A 1 114 ? -3.379 7.91 -5.402 1 97.94 114 ILE A N 1
ATOM 905 C CA . ILE A 1 114 ? -2.639 6.707 -5.766 1 97.94 114 ILE A CA 1
ATOM 906 C C . ILE A 1 114 ? -2.213 6.785 -7.23 1 97.94 114 ILE A C 1
ATOM 908 O O . ILE A 1 114 ? -3.035 7.066 -8.109 1 97.94 114 ILE A O 1
ATOM 912 N N . ASP A 1 115 ? -0.878 6.547 -7.402 1 95.19 115 ASP A N 1
ATOM 913 C CA . ASP A 1 115 ? -0.367 6.527 -8.773 1 95.19 115 ASP A CA 1
ATOM 914 C C . ASP A 1 115 ? 0.388 5.23 -9.055 1 95.19 115 ASP A C 1
ATOM 916 O O . ASP A 1 115 ? 1.092 4.711 -8.188 1 95.19 115 ASP A O 1
ATOM 920 N N . ARG A 1 116 ? 0.107 4.758 -10.297 1 92.5 116 ARG A N 1
ATOM 921 C CA . ARG A 1 116 ? 1.032 3.752 -10.805 1 92.5 116 ARG A CA 1
ATOM 922 C C . ARG A 1 116 ? 2.309 4.398 -11.336 1 92.5 116 ARG A C 1
ATOM 924 O O . ARG A 1 116 ? 2.25 5.348 -12.125 1 92.5 116 ARG A O 1
ATOM 931 N N . SER A 1 117 ? 3.424 3.939 -10.703 1 85.19 117 SER A N 1
ATOM 932 C CA . SER A 1 117 ? 4.672 4.531 -11.164 1 85.19 117 SER A CA 1
ATOM 933 C C . SER A 1 117 ? 5.488 3.535 -11.984 1 85.19 117 SER A C 1
ATOM 935 O O . SER A 1 117 ? 5.789 2.436 -11.508 1 85.19 117 SER A O 1
ATOM 937 N N . LYS A 1 118 ? 5.586 3.893 -13.234 1 84 118 LYS A N 1
ATOM 938 C CA . LYS A 1 118 ? 6.504 3.135 -14.086 1 84 118 LYS A CA 1
ATOM 939 C C . LYS A 1 118 ? 7.887 3.781 -14.117 1 84 118 LYS A C 1
ATOM 941 O O . LYS A 1 118 ? 8.008 4.996 -14.289 1 84 118 LYS A O 1
ATOM 946 N N . ILE A 1 119 ? 8.789 2.988 -13.742 1 86.06 119 ILE A N 1
ATOM 947 C CA . ILE A 1 119 ? 10.148 3.5 -13.805 1 86.06 119 ILE A CA 1
ATOM 948 C C . ILE A 1 119 ? 10.695 3.352 -15.227 1 86.06 119 ILE A C 1
ATOM 950 O O . ILE A 1 119 ? 10.766 2.24 -15.758 1 86.06 119 ILE A O 1
ATOM 954 N N . ASN A 1 120 ? 10.758 4.465 -15.945 1 75.81 120 ASN A N 1
ATOM 955 C CA . ASN A 1 120 ? 11.297 4.484 -17.297 1 75.81 120 ASN A CA 1
ATOM 956 C C . ASN A 1 120 ? 12.773 4.867 -17.312 1 75.81 120 ASN A C 1
ATOM 958 O O . ASN A 1 120 ? 13.18 5.812 -16.625 1 75.81 120 ASN A O 1
ATOM 962 N N . TYR A 1 121 ? 13.625 3.93 -17.859 1 69 121 TYR A N 1
ATOM 963 C CA . TYR A 1 121 ? 15.055 4.211 -17.953 1 69 121 TYR A CA 1
ATOM 964 C C . TYR A 1 121 ? 15.391 4.895 -19.281 1 69 121 TYR A C 1
ATOM 966 O O . TYR A 1 121 ? 14.945 4.449 -20.344 1 69 121 TYR A O 1
ATOM 974 N N . ARG A 1 122 ? 15.289 6.078 -19.391 1 57.94 122 ARG A N 1
ATOM 975 C CA . ARG A 1 122 ? 15.695 6.758 -20.625 1 57.94 122 ARG A CA 1
ATOM 976 C C . ARG A 1 122 ? 17.156 6.488 -20.938 1 57.94 122 ARG A C 1
ATOM 978 O O . ARG A 1 122 ? 17.984 6.328 -20.031 1 57.94 122 ARG A O 1
ATOM 985 N N . GLU A 1 123 ? 17.453 5.711 -22.016 1 45.19 123 GLU A N 1
ATOM 986 C CA . GLU A 1 123 ? 18.766 5.699 -22.625 1 45.19 123 GLU A CA 1
ATOM 987 C C . GLU A 1 123 ? 19.359 7.109 -22.719 1 45.19 123 GLU A C 1
ATOM 989 O O . GLU A 1 123 ? 18.719 8.023 -23.25 1 45.19 123 GLU A O 1
ATOM 994 N N . LYS A 1 124 ? 20.125 7.566 -21.75 1 37.62 124 LYS A N 1
ATOM 995 C CA . LYS A 1 124 ? 21.047 8.633 -22.109 1 37.62 124 LYS A CA 1
ATOM 996 C C . LYS A 1 124 ? 22.078 8.148 -23.125 1 37.62 124 LYS A C 1
ATOM 998 O O . LYS A 1 124 ? 22.562 7.023 -23.031 1 37.62 124 LYS A O 1
ATOM 1003 N N . MET B 1 1 ? 2.988 55.219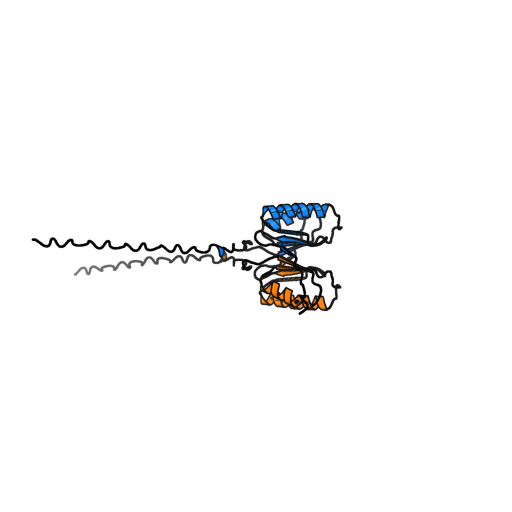 83.562 1 32.78 1 MET B N 1
ATOM 1004 C CA . MET B 1 1 ? 2.734 53.875 83.062 1 32.78 1 MET B CA 1
ATOM 1005 C C . MET B 1 1 ? 2.213 53.906 81.625 1 32.78 1 MET B C 1
ATOM 1007 O O . MET B 1 1 ? 1.05 54.25 81.375 1 32.78 1 MET B O 1
ATOM 1011 N N . GLU B 1 2 ? 3 54.5 80.625 1 36.62 2 GLU B N 1
ATOM 1012 C CA . GLU B 1 2 ? 2.779 54.812 79.188 1 36.62 2 GLU B CA 1
ATOM 1013 C C . GLU B 1 2 ? 2.471 53.531 78.438 1 36.62 2 GLU B C 1
ATOM 1015 O O . GLU B 1 2 ? 3.133 52.5 78.625 1 36.62 2 GLU B O 1
ATOM 1020 N N . ASP B 1 3 ? 1.144 53.281 78.188 1 39.59 3 ASP B N 1
ATOM 1021 C CA . ASP B 1 3 ? 0.485 52.219 77.438 1 39.59 3 ASP B CA 1
ATOM 1022 C C . ASP B 1 3 ? 1.111 52.062 76.062 1 39.59 3 ASP B C 1
ATOM 1024 O O . ASP B 1 3 ? 1.077 52.969 75.25 1 39.59 3 ASP B O 1
ATOM 1028 N N . ARG B 1 4 ? 2.396 51.531 76 1 43.88 4 ARG B N 1
ATOM 1029 C CA . ARG B 1 4 ? 3.109 51.25 74.812 1 43.88 4 ARG B CA 1
ATOM 1030 C C . ARG B 1 4 ? 2.266 50.375 73.875 1 43.88 4 ARG B C 1
ATOM 1032 O O . ARG B 1 4 ? 1.878 49.281 74.25 1 43.88 4 ARG B O 1
ATOM 1039 N N . GLY B 1 5 ? 1.222 51.031 73.25 1 42.09 5 GLY B N 1
ATOM 1040 C CA . GLY B 1 5 ? 0.353 50.406 72.25 1 42.09 5 GLY B CA 1
ATOM 1041 C C . GLY B 1 5 ? 1.107 49.531 71.25 1 42.09 5 GLY B C 1
ATOM 1042 O O . GLY B 1 5 ? 2.029 50.031 70.625 1 42.09 5 GLY B O 1
ATOM 1043 N N . ILE B 1 6 ? 1.366 48.281 71.5 1 44.25 6 ILE B N 1
ATOM 1044 C CA . ILE B 1 6 ? 2.004 47.281 70.688 1 44.25 6 ILE B CA 1
ATOM 1045 C C . ILE B 1 6 ? 1.266 47.188 69.312 1 44.25 6 ILE B C 1
ATOM 1047 O O . ILE B 1 6 ? 0.062 46.906 69.312 1 44.25 6 ILE B O 1
ATOM 1051 N N . ARG B 1 7 ? 1.5 48.156 68.438 1 42.53 7 ARG B N 1
ATOM 1052 C CA . ARG B 1 7 ? 0.937 48.062 67.062 1 42.53 7 ARG B CA 1
ATOM 1053 C C . ARG B 1 7 ? 1.238 46.719 66.438 1 42.53 7 ARG B C 1
ATOM 1055 O O . ARG B 1 7 ? 2.402 46.344 66.312 1 42.53 7 ARG B O 1
ATOM 1062 N N . LEU B 1 8 ? 0.407 45.719 66.688 1 40 8 LEU B N 1
ATOM 1063 C CA . LEU B 1 8 ? 0.438 44.375 66.125 1 40 8 LEU B CA 1
ATOM 1064 C C . LEU B 1 8 ? 0.492 44.469 64.562 1 40 8 LEU B C 1
ATOM 1066 O O . LEU B 1 8 ? -0.391 45.062 63.938 1 40 8 LEU B O 1
ATOM 1070 N N . PHE B 1 9 ? 1.701 44.656 64.062 1 42.66 9 PHE B N 1
ATOM 1071 C CA . PHE B 1 9 ? 1.944 44.594 62.625 1 42.66 9 PHE B CA 1
ATOM 1072 C C . PHE B 1 9 ? 1.274 43.375 62 1 42.66 9 PHE B C 1
ATOM 1074 O O . PHE B 1 9 ? 1.545 42.25 62.406 1 42.66 9 PHE B O 1
ATOM 1081 N N . GLY B 1 10 ? -0.043 43.438 61.719 1 37.56 10 GLY B N 1
ATOM 1082 C CA . GLY B 1 10 ? -0.786 42.406 60.969 1 37.56 10 GLY B CA 1
ATOM 1083 C C . GLY B 1 10 ? -0.064 41.906 59.75 1 37.56 10 GLY B C 1
ATOM 1084 O O . GLY B 1 10 ? 0.403 42.719 58.938 1 37.56 10 GLY B O 1
ATOM 1085 N N . ARG B 1 11 ? 0.711 40.875 59.906 1 38.66 11 ARG B N 1
ATOM 1086 C CA . ARG B 1 11 ? 1.345 40.125 58.812 1 38.66 11 ARG B CA 1
ATOM 1087 C C . ARG B 1 11 ? 0.39 39.969 57.625 1 38.66 11 ARG B C 1
ATOM 1089 O O . ARG B 1 11 ? -0.682 39.375 57.75 1 38.66 11 ARG B O 1
ATOM 1096 N N . LYS B 1 12 ? 0.276 41.062 56.781 1 38.72 12 LYS B N 1
ATOM 1097 C CA . LYS B 1 12 ? -0.422 40.906 55.5 1 38.72 12 LYS B CA 1
ATOM 1098 C C . LYS B 1 12 ? -0.026 39.594 54.812 1 38.72 12 LYS B C 1
ATOM 1100 O O . LYS B 1 12 ? 1.158 39.344 54.562 1 38.72 12 LYS B O 1
ATOM 1105 N N . GLU B 1 13 ? -0.74 38.469 55.062 1 38.09 13 GLU B N 1
ATOM 1106 C CA . GLU B 1 13 ? -0.638 37.188 54.312 1 38.09 13 GLU B CA 1
ATOM 1107 C C . GLU B 1 13 ? -0.634 37.438 52.812 1 38.09 13 GLU B C 1
ATOM 1109 O O . GLU B 1 13 ? -1.542 38.094 52.281 1 38.09 13 GLU B O 1
ATOM 1114 N N . LYS B 1 14 ? 0.576 37.75 52.219 1 36.56 14 LYS B N 1
ATOM 1115 C CA . LYS B 1 14 ? 0.708 37.781 50.781 1 36.56 14 LYS B CA 1
ATOM 1116 C C . LYS B 1 14 ? -0.031 36.594 50.156 1 36.56 14 LYS B C 1
ATOM 1118 O O . LYS B 1 14 ? 0.214 35.438 50.5 1 36.56 14 LYS B O 1
ATOM 1123 N N . ALA B 1 15 ? -1.3 36.781 49.656 1 38.28 15 ALA B N 1
ATOM 1124 C CA . ALA B 1 15 ? -2.016 35.812 48.812 1 38.28 15 ALA B CA 1
ATOM 1125 C C . ALA B 1 15 ? -1.129 35.312 47.656 1 38.28 15 ALA B C 1
ATOM 1127 O O . ALA B 1 15 ? -0.67 36.125 46.844 1 38.28 15 ALA B O 1
ATOM 1128 N N . LYS B 1 16 ? -0.268 34.312 47.906 1 37.31 16 LYS B N 1
ATOM 1129 C CA . LYS B 1 16 ? 0.447 33.625 46.844 1 37.31 16 LYS B CA 1
ATOM 1130 C C . LYS B 1 16 ? -0.49 33.312 45.688 1 37.31 16 LYS B C 1
ATOM 1132 O O . LYS B 1 16 ? -1.472 32.562 45.875 1 37.31 16 LYS B O 1
ATOM 1137 N N . LYS B 1 17 ? -0.701 34.281 44.75 1 37.56 17 LYS B N 1
ATOM 1138 C CA . LYS B 1 17 ? -1.315 33.906 43.469 1 37.56 17 LYS B CA 1
ATOM 1139 C C . LYS B 1 17 ? -0.652 32.656 42.906 1 37.56 17 LYS B C 1
ATOM 1141 O O . LYS B 1 17 ? 0.556 32.656 42.656 1 37.56 17 LYS B O 1
ATOM 1146 N N . LYS B 1 18 ? -1.131 31.453 43.281 1 34.59 18 LYS B N 1
ATOM 1147 C CA . LYS B 1 18 ? -0.78 30.219 42.562 1 34.59 18 LYS B CA 1
ATOM 1148 C C . LYS B 1 18 ? -0.912 30.406 41.062 1 34.59 18 LYS B C 1
ATOM 1150 O O . LYS B 1 18 ? -1.997 30.703 40.562 1 34.59 18 LYS B O 1
ATOM 1155 N N . SER B 1 19 ? 0.177 30.938 40.406 1 37.06 19 SER B N 1
ATOM 1156 C CA . SER B 1 19 ? 0.247 30.828 38.969 1 37.06 19 SER B CA 1
ATOM 1157 C C . SER B 1 19 ? -0.148 29.438 38.469 1 37.06 19 SER B C 1
ATOM 1159 O O . SER B 1 19 ? 0.488 28.453 38.844 1 37.06 19 SER B O 1
ATOM 1161 N N . GLU B 1 20 ? -1.439 29.172 38.406 1 37.44 20 GLU B N 1
ATOM 1162 C CA . GLU B 1 20 ? -1.864 27.938 37.75 1 37.44 20 GLU B CA 1
ATOM 1163 C C . GLU B 1 20 ? -1.158 27.75 36.406 1 37.44 20 GLU B C 1
ATOM 1165 O O . GLU B 1 20 ? -1.311 28.562 35.5 1 37.44 20 GLU B O 1
ATOM 1170 N N . LYS B 1 21 ? 0.079 27.234 36.469 1 41.09 21 LYS B N 1
ATOM 1171 C CA . LYS B 1 21 ? 0.645 26.75 35.21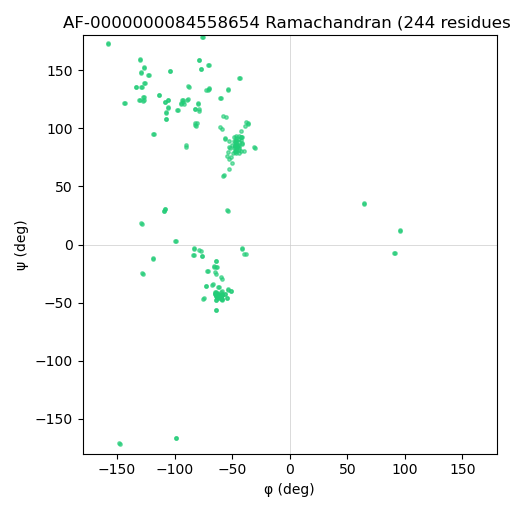9 1 41.09 21 LYS B CA 1
ATOM 1172 C C . LYS B 1 21 ? -0.35 25.875 34.469 1 41.09 21 LYS B C 1
ATOM 1174 O O . LYS B 1 21 ? -0.793 24.844 34.969 1 41.09 21 LYS B O 1
ATOM 1179 N N . LYS B 1 22 ? -1.213 26.531 33.719 1 42.41 22 LYS B N 1
ATOM 1180 C CA . LYS B 1 22 ? -1.953 25.719 32.75 1 42.41 22 LYS B CA 1
ATOM 1181 C C . LYS B 1 22 ? -1.019 24.797 31.969 1 42.41 22 LYS B C 1
ATOM 1183 O O . LYS B 1 22 ? -0.14 25.266 31.25 1 42.41 22 LYS B O 1
ATOM 1188 N N . PHE B 1 23 ? -0.7 23.625 32.531 1 39.22 23 PHE B N 1
ATOM 1189 C CA . PHE B 1 23 ? -0.072 22.578 31.734 1 39.22 23 PHE B CA 1
ATOM 1190 C C . PHE B 1 23 ? -0.798 22.391 30.406 1 39.22 23 PHE B C 1
ATOM 1192 O O . PHE B 1 23 ? -1.985 22.062 30.391 1 39.22 23 PHE B O 1
ATOM 1199 N N . VAL B 1 24 ? -0.471 23.328 29.484 1 37.62 24 VAL B N 1
ATOM 1200 C CA . VAL B 1 24 ? -0.922 22.969 28.141 1 37.62 24 VAL B CA 1
ATOM 1201 C C . VAL B 1 24 ? -0.564 21.516 27.844 1 37.62 24 VAL B C 1
ATOM 1203 O O . VAL B 1 24 ? 0.599 21.125 27.953 1 37.62 24 VAL B O 1
ATOM 1206 N N . ASP B 1 25 ? -1.493 20.656 28.141 1 37.5 25 ASP B N 1
ATOM 1207 C CA . ASP B 1 25 ? -1.34 19.25 27.75 1 37.5 25 ASP B CA 1
ATOM 1208 C C . ASP B 1 25 ? -0.794 19.141 26.328 1 37.5 25 ASP B C 1
ATOM 1210 O O . ASP B 1 25 ? -1.471 19.5 25.375 1 37.5 25 ASP B O 1
ATOM 1214 N N . LEU B 1 26 ? 0.538 19.297 26.125 1 37.31 26 LEU B N 1
ATOM 1215 C CA . LEU B 1 26 ? 1.318 18.969 24.938 1 37.31 26 LEU B CA 1
ATOM 1216 C C . LEU B 1 26 ? 0.841 17.656 24.328 1 37.31 26 LEU B C 1
ATOM 1218 O O . LEU B 1 26 ? 1.421 17.188 23.344 1 37.31 26 LEU B O 1
ATOM 1222 N N . ASN B 1 27 ? -0.021 16.953 24.984 1 40.75 27 ASN B N 1
ATOM 1223 C CA . ASN B 1 27 ? -0.441 15.688 24.406 1 40.75 27 ASN B CA 1
ATOM 1224 C C . ASN B 1 27 ? -1.07 15.883 23.031 1 40.75 27 ASN B C 1
ATOM 1226 O O . ASN B 1 27 ? -1.241 14.922 22.266 1 40.75 27 ASN B O 1
ATOM 1230 N N . ASP B 1 28 ? -1.679 17.047 22.875 1 38.44 28 ASP B N 1
ATOM 1231 C CA . ASP B 1 28 ? -2.371 17.094 21.594 1 38.44 28 ASP B CA 1
ATOM 1232 C C . ASP B 1 28 ? -1.393 17.375 20.453 1 38.44 28 ASP B C 1
ATOM 1234 O O . ASP B 1 28 ? -1.782 17.891 19.406 1 38.44 28 ASP B O 1
ATOM 1238 N N . TYR B 1 29 ? -0.104 17.641 20.75 1 34.84 29 TYR B N 1
ATOM 1239 C CA . TYR B 1 29 ? 0.764 17.859 19.594 1 34.84 29 TYR B CA 1
ATOM 1240 C C . TYR B 1 29 ? 0.75 16.656 18.672 1 34.84 29 TYR B C 1
ATOM 1242 O O . TYR B 1 29 ? 1.454 15.664 18.906 1 34.84 29 TYR B O 1
ATOM 1250 N N . GLN B 1 30 ? -0.375 16.328 18.203 1 37.09 30 GLN B N 1
ATOM 1251 C CA . GLN B 1 30 ? -0.278 15.359 17.125 1 37.09 30 GLN B CA 1
ATOM 1252 C C . GLN B 1 30 ? 0.618 15.867 16 1 37.09 30 GLN B C 1
ATOM 1254 O O . GLN B 1 30 ? 0.364 16.938 15.43 1 37.09 30 GLN B O 1
ATOM 1259 N N . ALA B 1 31 ? 1.859 15.562 16.062 1 36.84 31 ALA B N 1
ATOM 1260 C CA . ALA B 1 31 ? 2.713 15.953 14.945 1 36.84 31 ALA B CA 1
ATOM 1261 C C . ALA B 1 31 ? 1.963 15.836 13.617 1 36.84 31 ALA B C 1
ATOM 1263 O O . ALA B 1 31 ? 1.289 14.836 13.367 1 36.84 31 ALA B O 1
ATOM 1264 N N . PRO B 1 32 ? 1.519 16.891 12.969 1 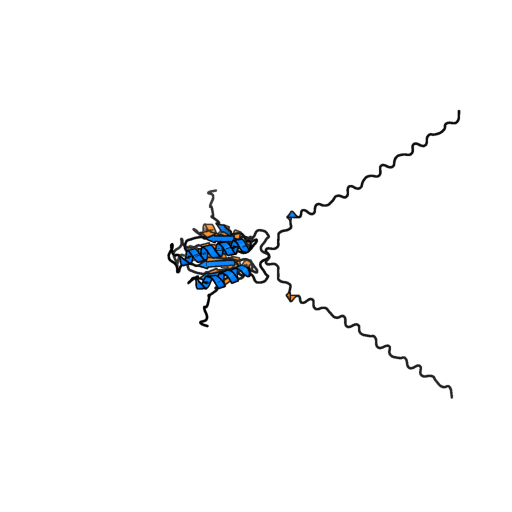36.47 32 PRO B N 1
ATOM 1265 C CA . PRO B 1 32 ? 0.946 16.766 11.625 1 36.47 32 PRO B CA 1
ATOM 1266 C C . PRO B 1 32 ? 1.689 15.75 10.75 1 36.47 32 PRO B C 1
ATOM 1268 O O . PRO B 1 32 ? 2.908 15.609 10.875 1 36.47 32 PRO B O 1
ATOM 1271 N N . MET B 1 33 ? 1.182 14.516 10.547 1 42.31 33 MET B N 1
ATOM 1272 C CA . MET B 1 33 ? 1.775 13.672 9.516 1 42.31 33 MET B CA 1
ATOM 1273 C C . MET B 1 33 ? 2.342 14.516 8.383 1 42.31 33 MET B C 1
ATOM 1275 O O . MET B 1 33 ? 1.609 15.273 7.738 1 42.31 33 MET B O 1
ATOM 1279 N N . TYR B 1 34 ? 3.508 15.008 8.508 1 42.56 34 TYR B N 1
ATOM 1280 C CA . TYR B 1 34 ? 4.25 15.836 7.574 1 42.56 34 TYR B CA 1
ATOM 1281 C C . TYR B 1 34 ? 4.324 15.18 6.199 1 42.56 34 TYR B C 1
ATOM 1283 O O . TYR B 1 34 ? 5.277 14.461 5.902 1 42.56 34 TYR B O 1
ATOM 1291 N N . ALA B 1 35 ? 3.27 14.289 5.734 1 51.81 35 ALA B N 1
ATOM 1292 C CA . ALA B 1 35 ? 3.631 14.102 4.332 1 51.81 35 ALA B CA 1
ATOM 1293 C C . ALA B 1 35 ? 3.646 15.438 3.588 1 51.81 35 ALA B C 1
ATOM 1295 O O . ALA B 1 35 ? 2.859 16.328 3.895 1 51.81 35 ALA B O 1
ATOM 1296 N N . PRO B 1 36 ? 4.781 15.703 2.938 1 53.69 36 PRO B N 1
ATOM 1297 C CA . PRO B 1 36 ? 4.766 16.922 2.113 1 53.69 36 PRO B CA 1
ATOM 1298 C C . PRO B 1 36 ? 3.477 17.062 1.311 1 53.69 36 PRO B C 1
ATOM 1300 O O . PRO B 1 36 ? 2.775 16.078 1.067 1 53.69 36 PRO B O 1
ATOM 1303 N N . SER B 1 37 ? 2.971 18.219 1.146 1 60.81 37 SER B N 1
ATOM 1304 C CA . SER B 1 37 ? 1.76 18.609 0.432 1 60.81 37 SER B CA 1
ATOM 1305 C C . SER B 1 37 ? 1.618 17.844 -0.878 1 60.81 37 SER B C 1
ATOM 1307 O O . SER B 1 37 ? 0.512 17.703 -1.402 1 60.81 37 SER B O 1
ATOM 1309 N N . ASP B 1 38 ? 2.717 16.953 -1.188 1 82.81 38 ASP B N 1
ATOM 1310 C CA . ASP B 1 38 ? 2.654 16.281 -2.484 1 82.81 38 ASP B CA 1
ATOM 1311 C C . ASP B 1 38 ? 2.855 14.781 -2.34 1 82.81 38 ASP B C 1
ATOM 1313 O O . ASP B 1 38 ? 3.076 14.078 -3.332 1 82.81 38 ASP B O 1
ATOM 1317 N N . ALA B 1 39 ? 2.684 14.312 -1.176 1 89.62 39 ALA B N 1
ATOM 1318 C CA . ALA B 1 39 ? 2.854 12.883 -0.928 1 89.62 39 ALA B CA 1
ATOM 1319 C C . ALA B 1 39 ? 1.733 12.078 -1.578 1 89.62 39 ALA B C 1
ATOM 1321 O O . ALA B 1 39 ? 0.573 12.492 -1.57 1 89.62 39 ALA B O 1
ATOM 1322 N N . ARG B 1 40 ? 2.123 11 -2.246 1 96 40 ARG B N 1
ATOM 1323 C CA . ARG B 1 40 ? 1.199 10.062 -2.883 1 96 40 ARG B CA 1
ATOM 1324 C C . ARG B 1 40 ? 1.526 8.625 -2.5 1 96 40 ARG B C 1
ATOM 1326 O O . ARG B 1 40 ? 2.602 8.352 -1.965 1 96 40 ARG B O 1
ATOM 1333 N N . VAL B 1 41 ? 0.513 7.816 -2.668 1 98.12 41 VAL B N 1
ATOM 1334 C CA . VAL B 1 41 ? 0.802 6.387 -2.701 1 98.12 41 VAL B CA 1
ATOM 1335 C C . VAL B 1 41 ? 1.273 5.988 -4.098 1 98.12 41 VAL B C 1
ATOM 1337 O O . VAL B 1 41 ? 0.547 6.16 -5.078 1 98.12 41 VAL B O 1
ATOM 1340 N N . LYS B 1 42 ? 2.5 5.547 -4.141 1 98.31 42 LYS B N 1
ATOM 1341 C CA . LYS B 1 42 ? 3.053 5.105 -5.418 1 98.31 42 LYS B CA 1
ATOM 1342 C C . LYS B 1 42 ? 3.145 3.584 -5.484 1 98.31 42 LYS B C 1
ATOM 1344 O O . LYS B 1 42 ? 3.809 2.961 -4.652 1 98.31 42 LYS B O 1
ATOM 1349 N N . VAL B 1 43 ? 2.418 3.016 -6.41 1 98.75 43 VAL B N 1
ATOM 1350 C CA . VAL B 1 43 ? 2.52 1.589 -6.699 1 98.75 43 VAL B CA 1
ATOM 1351 C C . VAL B 1 43 ? 3.533 1.361 -7.82 1 98.75 43 VAL B C 1
ATOM 1353 O O . VAL B 1 43 ? 3.391 1.906 -8.914 1 98.75 43 VAL B O 1
ATOM 1356 N N . VAL B 1 44 ? 4.543 0.518 -7.531 1 98.44 44 VAL B N 1
ATOM 1357 C CA . VAL B 1 44 ? 5.625 0.351 -8.5 1 98.44 44 VAL B CA 1
ATOM 1358 C C . VAL B 1 44 ? 5.875 -1.136 -8.742 1 98.44 44 VAL B C 1
ATOM 1360 O O . VAL B 1 44 ? 6.039 -1.906 -7.789 1 98.44 44 VAL B O 1
ATOM 1363 N N . GLU B 1 45 ? 5.793 -1.498 -9.992 1 97.75 45 GLU B N 1
ATOM 1364 C CA . GLU B 1 45 ? 6.355 -2.791 -10.375 1 97.75 45 GLU B CA 1
ATOM 1365 C C . GLU B 1 45 ? 7.871 -2.719 -10.508 1 97.75 45 GLU B C 1
ATOM 1367 O O . GLU B 1 45 ? 8.391 -2.053 -11.406 1 97.75 45 GLU B O 1
ATOM 1372 N N . VAL B 1 46 ? 8.562 -3.402 -9.688 1 97.81 46 VAL B N 1
ATOM 1373 C CA . VAL B 1 46 ? 10.023 -3.373 -9.703 1 97.81 46 VAL B CA 1
ATOM 1374 C C . VAL B 1 46 ? 10.547 -4.426 -10.672 1 97.81 46 VAL B C 1
ATOM 1376 O O . VAL B 1 46 ? 10.109 -5.578 -10.648 1 97.81 46 VAL B O 1
ATOM 1379 N N . THR B 1 47 ? 11.531 -4.031 -11.469 1 96.44 47 THR B N 1
ATOM 1380 C CA . THR B 1 47 ? 11.922 -4.957 -12.531 1 96.44 47 THR B CA 1
ATOM 1381 C C . THR B 1 47 ? 13.422 -5.219 -12.5 1 96.44 47 THR B C 1
ATOM 1383 O O . THR B 1 47 ? 13.891 -6.23 -13.023 1 96.44 47 THR B O 1
ATOM 1386 N N . SER B 1 48 ? 14.211 -4.316 -11.969 1 96.19 48 SER B N 1
ATOM 1387 C CA . SER B 1 48 ? 15.664 -4.473 -11.969 1 96.19 48 SER B CA 1
ATOM 1388 C C . SER B 1 48 ? 16.297 -3.627 -10.875 1 96.19 48 SER B C 1
ATOM 1390 O O . SER B 1 48 ? 15.633 -2.826 -10.227 1 96.19 48 SER B O 1
ATOM 1392 N N . TYR B 1 49 ? 17.609 -3.82 -10.695 1 97.31 49 TYR B N 1
ATOM 1393 C CA . TYR B 1 49 ? 18.359 -3.055 -9.711 1 97.31 49 TYR B CA 1
ATOM 1394 C C . TYR B 1 49 ? 18.375 -1.572 -10.062 1 97.31 49 TYR B C 1
ATOM 1396 O O . TYR B 1 49 ? 18.5 -0.719 -9.18 1 97.31 49 TYR B O 1
ATOM 1404 N N . ARG B 1 50 ? 18.219 -1.302 -11.305 1 97.25 50 ARG B N 1
ATOM 1405 C CA . ARG B 1 50 ? 18.234 0.09 -11.742 1 97.25 50 ARG B CA 1
ATOM 1406 C C . ARG B 1 50 ? 17.078 0.867 -11.117 1 97.25 50 ARG B C 1
ATOM 1408 O O . ARG B 1 50 ? 17.094 2.1 -11.078 1 97.25 50 ARG B O 1
ATOM 1415 N N . ASP B 1 51 ? 16.125 0.172 -10.672 1 97.88 51 ASP B N 1
ATOM 1416 C CA . ASP B 1 51 ? 14.945 0.815 -10.094 1 97.88 51 ASP B CA 1
ATOM 1417 C C . ASP B 1 51 ? 15.242 1.346 -8.688 1 97.88 51 ASP B C 1
ATOM 1419 O O . ASP B 1 51 ? 14.453 2.102 -8.125 1 97.88 51 ASP B O 1
ATOM 1423 N N . LEU B 1 52 ? 16.375 1.001 -8.117 1 98.38 52 LEU B N 1
ATOM 1424 C CA . LEU B 1 52 ? 16.672 1.357 -6.734 1 98.38 52 LEU B CA 1
ATOM 1425 C C . LEU B 1 52 ? 16.766 2.871 -6.566 1 98.38 52 LEU B C 1
ATOM 1427 O O . LEU B 1 52 ? 16.203 3.426 -5.621 1 98.38 52 LEU B O 1
ATOM 1431 N N . LYS B 1 53 ? 17.422 3.479 -7.465 1 98 53 LYS B N 1
ATOM 1432 C CA . LYS B 1 53 ? 17.594 4.922 -7.32 1 98 53 LYS B CA 1
ATOM 1433 C C . LYS B 1 53 ? 16.25 5.645 -7.395 1 98 53 LYS B C 1
ATOM 1435 O O . LYS B 1 53 ? 15.922 6.434 -6.508 1 98 53 LYS B O 1
ATOM 1440 N N . PRO B 1 54 ? 15.469 5.484 -8.461 1 97.88 54 PRO B N 1
ATOM 1441 C CA . PRO B 1 54 ? 14.148 6.129 -8.484 1 97.88 54 PRO B CA 1
ATOM 1442 C C . PRO B 1 54 ? 13.305 5.789 -7.254 1 97.88 54 PRO B C 1
ATOM 1444 O O . PRO B 1 54 ? 12.594 6.648 -6.734 1 97.88 54 PRO B O 1
ATOM 1447 N N . LEU B 1 55 ? 13.336 4.551 -6.746 1 98.56 55 LEU B N 1
ATOM 1448 C CA . LEU B 1 55 ? 12.586 4.164 -5.555 1 98.56 55 LEU B CA 1
ATOM 1449 C C . LEU B 1 55 ? 13.062 4.949 -4.336 1 98.56 55 LEU B C 1
ATOM 1451 O O . LEU B 1 55 ? 12.25 5.418 -3.541 1 98.56 55 LEU B O 1
ATOM 1455 N N . THR B 1 56 ? 14.375 5.051 -4.184 1 98.62 56 THR B N 1
ATOM 1456 C CA . THR B 1 56 ? 14.977 5.824 -3.102 1 98.62 56 THR B CA 1
ATOM 1457 C C . THR B 1 56 ? 14.539 7.285 -3.17 1 98.62 56 THR B C 1
ATOM 1459 O O . THR B 1 56 ? 14.148 7.867 -2.154 1 98.62 56 THR B O 1
ATOM 1462 N N . ASP B 1 57 ? 14.539 7.816 -4.371 1 97.31 57 ASP B N 1
ATOM 1463 C CA . ASP B 1 57 ? 14.094 9.195 -4.551 1 97.31 57 ASP B CA 1
ATOM 1464 C C . ASP B 1 57 ? 12.641 9.367 -4.141 1 97.31 57 ASP B C 1
ATOM 1466 O O . ASP B 1 57 ? 12.281 10.344 -3.477 1 97.31 57 ASP B O 1
ATOM 1470 N N . MET B 1 58 ? 11.82 8.484 -4.562 1 96.88 58 MET B N 1
ATOM 1471 C CA . MET B 1 58 ? 10.398 8.539 -4.227 1 96.88 58 MET B CA 1
ATOM 1472 C C . MET B 1 58 ? 10.203 8.492 -2.715 1 96.88 58 MET B C 1
ATOM 1474 O O . MET B 1 58 ? 9.359 9.219 -2.172 1 96.88 58 MET B O 1
ATOM 1478 N N . ALA B 1 59 ? 10.969 7.66 -2.023 1 97.69 59 ALA B N 1
ATOM 1479 C CA . ALA B 1 59 ? 10.883 7.551 -0.57 1 97.69 59 ALA B CA 1
ATOM 1480 C C . ALA B 1 59 ? 11.281 8.859 0.104 1 97.69 59 ALA B C 1
ATOM 1482 O O . ALA B 1 59 ? 10.586 9.352 0.996 1 97.69 59 ALA B O 1
ATOM 1483 N N . TYR B 1 60 ? 12.273 9.484 -0.381 1 97.31 60 TYR B N 1
ATOM 1484 C CA . TYR B 1 60 ? 12.773 10.711 0.217 1 97.31 60 TYR B CA 1
ATOM 1485 C C . TYR B 1 60 ? 11.812 11.867 -0.021 1 97.31 60 TYR B C 1
ATOM 1487 O O . TYR B 1 60 ? 11.805 12.844 0.727 1 97.31 60 TYR B O 1
ATOM 1495 N N . ARG B 1 61 ? 11.047 11.734 -0.998 1 95.62 61 ARG B N 1
ATOM 1496 C CA . ARG B 1 61 ? 10.07 12.781 -1.3 1 95.62 61 ARG B CA 1
ATOM 1497 C C . ARG B 1 61 ? 8.812 12.617 -0.45 1 95.62 61 ARG B C 1
ATOM 1499 O O . ARG B 1 61 ? 7.855 13.375 -0.598 1 95.62 61 ARG B O 1
ATOM 1506 N N . GLY B 1 62 ? 8.742 11.555 0.351 1 95.75 62 GLY B N 1
ATOM 1507 C CA . GLY B 1 62 ? 7.664 11.406 1.314 1 95.75 62 GLY B CA 1
ATOM 1508 C C . GLY B 1 62 ? 6.52 10.555 0.804 1 95.75 62 GLY B C 1
ATOM 1509 O O . GLY B 1 62 ? 5.441 10.523 1.401 1 95.75 62 GLY B O 1
ATOM 1510 N N . ASN B 1 63 ? 6.785 9.883 -0.302 1 96.81 63 ASN B N 1
ATOM 1511 C CA . ASN B 1 63 ? 5.758 9.016 -0.857 1 96.81 63 ASN B CA 1
ATOM 1512 C C . ASN B 1 63 ? 5.652 7.703 -0.08 1 96.81 63 ASN B C 1
ATOM 1514 O O . ASN B 1 63 ? 6.605 7.293 0.587 1 96.81 63 ASN B O 1
ATOM 1518 N N . ILE B 1 64 ? 4.434 7.152 -0.1 1 98.12 64 ILE B N 1
ATOM 1519 C CA . ILE B 1 64 ? 4.219 5.777 0.338 1 98.12 64 ILE B CA 1
ATOM 1520 C C . ILE B 1 64 ? 4.402 4.824 -0.841 1 98.12 64 ILE B C 1
ATOM 1522 O O . ILE B 1 64 ? 3.779 4.996 -1.891 1 98.12 64 ILE B O 1
ATOM 1526 N N . LEU B 1 65 ? 5.293 3.855 -0.665 1 98.75 65 LEU B N 1
ATOM 1527 C CA . LEU B 1 65 ? 5.59 2.941 -1.761 1 98.75 65 LEU B CA 1
ATOM 1528 C C . LEU B 1 65 ? 4.961 1.573 -1.514 1 98.75 65 LEU B C 1
ATOM 1530 O O . LEU B 1 65 ? 5.133 0.991 -0.441 1 98.75 65 LEU B O 1
ATOM 1534 N N . VAL B 1 66 ? 4.156 1.114 -2.451 1 98.88 66 VAL B N 1
ATOM 1535 C CA . VAL B 1 66 ? 3.674 -0.26 -2.553 1 98.88 66 VAL B CA 1
ATOM 1536 C C . VAL B 1 66 ? 4.371 -0.966 -3.715 1 98.88 66 VAL B C 1
ATOM 1538 O O . VAL B 1 66 ? 4.074 -0.697 -4.879 1 98.88 66 VAL B O 1
ATOM 1541 N N . LEU B 1 67 ? 5.254 -1.865 -3.389 1 98.81 67 LEU B N 1
ATOM 1542 C CA . LEU B 1 67 ? 6.207 -2.385 -4.359 1 98.81 67 LEU B CA 1
ATOM 1543 C C . LEU B 1 67 ? 5.875 -3.824 -4.734 1 98.81 67 LEU B C 1
ATOM 1545 O O . LEU B 1 67 ? 5.789 -4.695 -3.865 1 98.81 67 LEU B O 1
ATOM 1549 N N . ASP B 1 68 ? 5.672 -4.027 -5.992 1 97.88 68 ASP B N 1
ATOM 1550 C CA . ASP B 1 68 ? 5.395 -5.344 -6.559 1 97.88 68 ASP B CA 1
ATOM 1551 C C . ASP B 1 68 ? 6.664 -5.977 -7.125 1 97.88 68 ASP B C 1
ATOM 1553 O O . ASP B 1 68 ? 7.195 -5.516 -8.141 1 97.88 68 ASP B O 1
ATOM 1557 N N . PHE B 1 69 ? 7.051 -7.066 -6.516 1 97.62 69 PHE B N 1
ATOM 1558 C CA . PHE B 1 69 ? 8.25 -7.777 -6.934 1 97.62 69 PHE B CA 1
ATOM 1559 C C . PHE B 1 69 ? 7.895 -9.094 -7.605 1 97.62 69 PHE B C 1
ATOM 1561 O O . PHE B 1 69 ? 8.672 -10.047 -7.566 1 97.62 69 PHE B O 1
ATOM 1568 N N . SER B 1 70 ? 6.762 -9.164 -8.211 1 95.31 70 SER B N 1
ATOM 1569 C CA . SER B 1 70 ? 6.273 -10.406 -8.797 1 95.31 70 SER B CA 1
ATOM 1570 C C . SER B 1 70 ? 7.176 -10.875 -9.938 1 95.31 70 SER B C 1
ATOM 1572 O O . SER B 1 70 ? 7.129 -12.039 -10.336 1 95.31 70 SER B O 1
ATOM 1574 N N . ARG B 1 71 ? 8.055 -10.031 -10.43 1 95.81 71 ARG B N 1
ATOM 1575 C CA . ARG B 1 71 ? 8.914 -10.391 -11.555 1 95.81 71 ARG B CA 1
ATOM 1576 C C . ARG B 1 71 ? 10.148 -11.148 -11.07 1 95.81 71 ARG B C 1
ATOM 1578 O O . ARG B 1 71 ? 10.891 -11.711 -11.883 1 95.81 71 ARG B O 1
ATOM 1585 N N . PHE B 1 72 ? 10.328 -11.188 -9.828 1 97.44 72 PHE B N 1
ATOM 1586 C CA . PHE B 1 72 ? 11.516 -11.828 -9.266 1 97.44 72 PHE B CA 1
ATOM 1587 C C . PHE B 1 72 ? 11.172 -13.195 -8.688 1 97.44 72 PHE B C 1
ATOM 1589 O O . PHE B 1 72 ? 10.086 -13.391 -8.141 1 97.44 72 PHE B O 1
ATOM 1596 N N . ALA B 1 73 ? 12.141 -14.055 -8.758 1 97.38 73 ALA B N 1
ATOM 1597 C CA . ALA B 1 73 ? 12.023 -15.305 -8.016 1 97.38 73 ALA B CA 1
ATOM 1598 C C . ALA B 1 73 ? 12.133 -15.062 -6.512 1 97.38 73 ALA B C 1
ATOM 1600 O O . ALA B 1 73 ? 12.641 -14.023 -6.078 1 97.38 73 ALA B O 1
ATOM 1601 N N . GLU B 1 74 ? 11.562 -15.922 -5.656 1 95.75 74 GLU B N 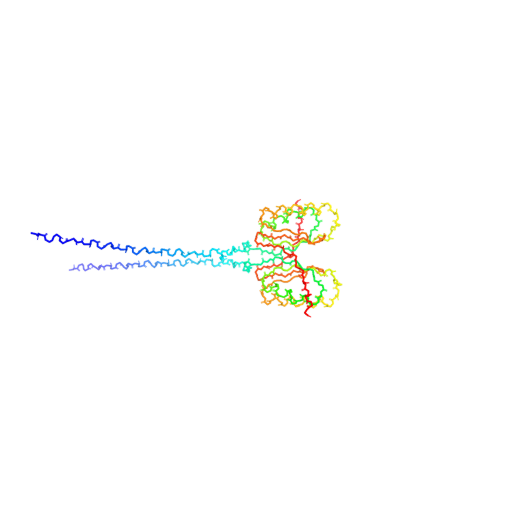1
ATOM 1602 C CA . GLU B 1 74 ? 11.539 -15.805 -4.199 1 95.75 74 GLU B CA 1
ATOM 1603 C C . GLU B 1 74 ? 12.938 -15.555 -3.645 1 95.75 74 GLU B C 1
ATOM 1605 O O . GLU B 1 74 ? 13.117 -14.719 -2.762 1 95.75 74 GLU B O 1
ATOM 1610 N N . GLU B 1 75 ? 14 -16.188 -4.145 1 95.69 75 GLU B N 1
ATOM 1611 C CA . GLU B 1 75 ? 15.352 -16.094 -3.6 1 95.69 75 GLU B CA 1
ATOM 1612 C C . GLU B 1 75 ? 16.266 -15.281 -4.516 1 95.69 75 GLU B C 1
ATOM 1614 O O . GLU B 1 75 ? 17.484 -15.477 -4.512 1 95.69 75 GLU B O 1
ATOM 1619 N N . ASP B 1 76 ? 15.656 -14.398 -5.156 1 97.88 76 ASP B N 1
ATOM 1620 C CA . ASP B 1 76 ? 16.422 -13.578 -6.086 1 97.88 76 ASP B CA 1
ATOM 1621 C C . ASP B 1 76 ? 17.344 -12.609 -5.34 1 97.88 76 ASP B C 1
ATOM 1623 O O . ASP B 1 76 ? 16.891 -11.883 -4.449 1 97.88 76 ASP B O 1
ATOM 1627 N N . SER B 1 77 ? 18.578 -12.523 -5.746 1 98.12 77 SER B N 1
ATOM 1628 C CA . SER B 1 77 ? 19.578 -11.711 -5.055 1 98.12 77 SER B CA 1
ATOM 1629 C C . SER B 1 77 ? 19.328 -10.227 -5.297 1 98.12 77 SER B C 1
ATOM 1631 O O . SER B 1 77 ? 19.578 -9.406 -4.41 1 98.12 77 SER B O 1
ATOM 1633 N N . VAL B 1 78 ? 18.891 -9.812 -6.434 1 98.31 78 VAL B N 1
ATOM 1634 C CA . VAL B 1 78 ? 18.609 -8.414 -6.75 1 98.31 78 VAL B CA 1
ATOM 1635 C C . VAL B 1 78 ? 17.469 -7.91 -5.867 1 98.31 78 VAL B C 1
ATOM 1637 O O . VAL B 1 78 ? 17.562 -6.828 -5.281 1 98.31 78 VAL B O 1
ATOM 1640 N N . LYS B 1 79 ? 16.438 -8.695 -5.809 1 98.56 79 LYS B N 1
ATOM 1641 C CA . LYS B 1 79 ? 15.32 -8.367 -4.938 1 98.56 79 LYS B CA 1
ATOM 1642 C C . LYS B 1 79 ? 15.781 -8.148 -3.502 1 98.56 79 LYS B C 1
ATOM 1644 O O . LYS B 1 79 ? 15.398 -7.16 -2.865 1 98.56 79 LYS B O 1
ATOM 1649 N N . ARG B 1 80 ? 16.594 -9.023 -3.041 1 98.44 80 ARG B N 1
ATOM 1650 C CA . ARG B 1 80 ? 17.094 -8.945 -1.672 1 98.44 80 ARG B CA 1
ATOM 1651 C C . ARG B 1 80 ? 17.922 -7.68 -1.46 1 98.44 80 ARG B C 1
ATOM 1653 O O . ARG B 1 80 ? 17.797 -7.023 -0.421 1 98.44 80 ARG B O 1
ATOM 1660 N N . GLU B 1 81 ? 18.703 -7.398 -2.396 1 98.69 81 GLU B N 1
ATOM 1661 C CA . GLU B 1 81 ? 19.531 -6.207 -2.301 1 98.69 81 GLU B CA 1
ATOM 1662 C C . GLU B 1 81 ? 18.688 -4.938 -2.301 1 98.69 81 GLU B C 1
ATOM 1664 O O . GLU B 1 81 ? 18.938 -4.02 -1.52 1 98.69 81 GLU B O 1
ATOM 1669 N N . ILE B 1 82 ? 17.734 -4.949 -3.15 1 98.81 82 ILE B N 1
ATOM 1670 C CA . ILE B 1 82 ? 16.844 -3.795 -3.209 1 98.81 82 ILE B CA 1
ATOM 1671 C C . ILE B 1 82 ? 16.109 -3.641 -1.879 1 98.81 82 ILE B C 1
ATOM 1673 O O . ILE B 1 82 ? 16.031 -2.539 -1.333 1 98.81 82 ILE B O 1
ATOM 1677 N N . ALA B 1 83 ? 15.617 -4.703 -1.352 1 98.81 83 ALA B N 1
ATOM 1678 C CA . ALA B 1 83 ? 14.906 -4.676 -0.076 1 98.81 83 ALA B CA 1
ATOM 1679 C C . ALA B 1 83 ? 15.805 -4.148 1.04 1 98.81 83 ALA B C 1
ATOM 1681 O O . ALA B 1 83 ? 15.375 -3.316 1.847 1 98.81 83 ALA B O 1
ATOM 1682 N N . LYS B 1 84 ? 17 -4.629 1.07 1 98.81 84 LYS B N 1
ATOM 1683 C CA . LYS B 1 84 ? 17.953 -4.195 2.09 1 98.81 84 LYS B CA 1
ATOM 1684 C C . LYS B 1 84 ? 18.203 -2.691 2.014 1 98.81 84 LYS B C 1
ATOM 1686 O O . LYS B 1 84 ? 18.219 -2.01 3.041 1 98.81 84 LYS B O 1
ATOM 1691 N N . ASN B 1 85 ? 18.422 -2.203 0.843 1 98.88 85 ASN B N 1
ATOM 1692 C CA . ASN B 1 85 ? 18.656 -0.775 0.663 1 98.88 85 ASN B CA 1
ATOM 1693 C C . ASN B 1 85 ? 17.438 0.048 1.07 1 98.88 85 ASN B C 1
ATOM 1695 O O . ASN B 1 85 ? 17.562 1.074 1.74 1 98.88 85 ASN B O 1
ATOM 1699 N N . LEU B 1 86 ? 16.281 -0.43 0.677 1 98.94 86 LEU B N 1
ATOM 1700 C CA . LEU B 1 86 ? 15.07 0.314 0.994 1 98.94 86 LEU B CA 1
ATOM 1701 C C . LEU B 1 86 ? 14.805 0.309 2.496 1 98.94 86 LEU B C 1
ATOM 1703 O O . LEU B 1 86 ? 14.281 1.282 3.043 1 98.94 86 LEU B O 1
ATOM 1707 N N . MET B 1 87 ? 15.148 -0.783 3.129 1 98.81 87 MET B N 1
ATOM 1708 C CA . MET B 1 87 ? 15.086 -0.813 4.59 1 98.81 87 MET B CA 1
ATOM 1709 C C . MET B 1 87 ? 15.977 0.27 5.191 1 98.81 87 MET B C 1
ATOM 1711 O O . MET B 1 87 ? 15.578 0.947 6.141 1 98.81 87 MET B O 1
ATOM 1715 N N . GLU B 1 88 ? 17.156 0.459 4.688 1 98.88 88 GLU B N 1
ATOM 1716 C CA . GLU B 1 88 ? 18.078 1.496 5.152 1 98.88 88 GLU B CA 1
ATOM 1717 C C . GLU B 1 88 ? 17.516 2.889 4.887 1 98.88 88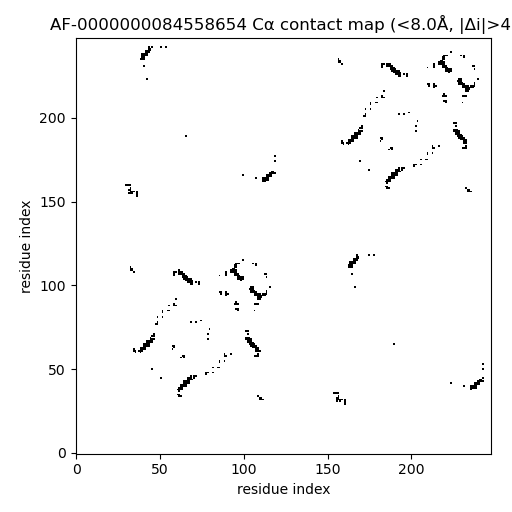 GLU B C 1
ATOM 1719 O O . GLU B 1 88 ? 17.656 3.791 5.715 1 98.88 88 GLU B O 1
ATOM 1724 N N . VAL B 1 89 ? 16.953 3.09 3.76 1 98.81 89 VAL B N 1
ATOM 1725 C CA . VAL B 1 89 ? 16.312 4.359 3.43 1 98.81 89 VAL B CA 1
ATOM 1726 C C . VAL B 1 89 ? 15.211 4.664 4.441 1 98.81 89 VAL B C 1
ATOM 1728 O O . VAL B 1 89 ? 15.109 5.785 4.941 1 98.81 89 VAL B O 1
ATOM 1731 N N . ALA B 1 90 ? 14.336 3.67 4.738 1 98.75 90 ALA B N 1
ATOM 1732 C CA . ALA B 1 90 ? 13.258 3.852 5.715 1 98.75 90 ALA B CA 1
ATOM 1733 C C . ALA B 1 90 ? 13.812 4.281 7.066 1 98.75 90 ALA B C 1
ATOM 1735 O O . ALA B 1 90 ? 13.258 5.164 7.723 1 98.75 90 ALA B O 1
ATOM 1736 N N . LYS B 1 91 ? 14.867 3.697 7.488 1 98.56 91 LYS B N 1
ATOM 1737 C CA . LYS B 1 91 ? 15.516 4.078 8.742 1 98.56 91 LYS B CA 1
ATOM 1738 C C . LYS B 1 91 ? 16 5.527 8.695 1 98.56 91 LYS B C 1
ATOM 1740 O O . LYS B 1 91 ? 15.805 6.285 9.641 1 98.56 91 LYS B O 1
ATOM 1745 N N . ASP B 1 92 ? 16.547 5.859 7.637 1 98.44 92 ASP B N 1
ATOM 1746 C CA . ASP B 1 92 ? 17.109 7.191 7.461 1 98.44 92 ASP B CA 1
ATOM 1747 C C . ASP B 1 92 ? 16.031 8.266 7.574 1 98.44 92 ASP B C 1
ATOM 1749 O O . ASP B 1 92 ? 16.281 9.336 8.133 1 98.44 92 ASP B O 1
ATOM 1753 N N . ILE B 1 93 ? 14.922 8.008 7.113 1 97.44 93 ILE B N 1
ATOM 1754 C CA . ILE B 1 93 ? 13.883 9.031 7.074 1 97.44 93 ILE B CA 1
ATOM 1755 C C . ILE B 1 93 ? 12.93 8.844 8.258 1 97.44 93 ILE B C 1
ATOM 1757 O O . ILE B 1 93 ? 11.867 9.469 8.312 1 97.44 93 ILE B O 1
ATOM 1761 N N . SER B 1 94 ? 13.219 7.902 9.094 1 97.75 94 SER B N 1
ATOM 1762 C CA . SER B 1 94 ? 12.398 7.574 10.25 1 97.75 94 SER B CA 1
ATOM 1763 C C . SER B 1 94 ? 11.023 7.066 9.828 1 97.75 94 SER B C 1
ATOM 1765 O O . SER B 1 94 ? 10.016 7.387 10.469 1 97.75 94 SER B O 1
ATOM 1767 N N . GLY B 1 95 ? 11.156 6.344 8.711 1 97.62 95 GLY B N 1
ATOM 1768 C CA . GLY B 1 95 ? 9.945 5.719 8.211 1 97.62 95 GLY B CA 1
ATOM 1769 C C . GLY B 1 95 ? 9.828 4.254 8.594 1 97.62 95 GLY B C 1
ATOM 1770 O O . GLY B 1 95 ? 10.438 3.811 9.57 1 97.62 95 GLY B O 1
ATOM 1771 N N . ALA B 1 96 ? 8.859 3.551 7.902 1 98.25 96 ALA B N 1
ATOM 1772 C CA . ALA B 1 96 ? 8.641 2.125 8.125 1 98.25 96 ALA B CA 1
ATOM 1773 C C . ALA B 1 96 ? 8.789 1.336 6.832 1 98.25 96 ALA B C 1
ATOM 1775 O O . ALA B 1 96 ? 8.57 1.872 5.742 1 98.25 96 ALA B O 1
ATOM 1776 N N . PHE B 1 97 ? 9.266 0.208 6.961 1 98.75 97 PHE B N 1
ATOM 1777 C CA . PHE B 1 97 ? 9.438 -0.737 5.863 1 98.75 97 PHE B CA 1
ATOM 1778 C C . PHE B 1 97 ? 8.938 -2.123 6.262 1 98.75 97 PHE B C 1
ATOM 1780 O O . PHE B 1 97 ? 9.211 -2.586 7.375 1 98.75 97 PHE B O 1
ATOM 1787 N N . LEU B 1 98 ? 8.227 -2.738 5.379 1 98.69 98 LEU B N 1
ATOM 1788 C CA . LEU B 1 98 ? 7.68 -4.062 5.668 1 98.69 98 LEU B CA 1
ATOM 1789 C C . LEU B 1 98 ? 7.676 -4.934 4.418 1 98.69 98 LEU B C 1
ATOM 1791 O O . LEU B 1 98 ? 7.141 -4.535 3.381 1 98.69 98 LEU B O 1
ATOM 1795 N N . GLU B 1 99 ? 8.359 -6.055 4.547 1 98.06 99 GLU B N 1
ATOM 1796 C CA . GLU B 1 99 ? 8.164 -7.109 3.555 1 98.06 99 GLU B CA 1
ATOM 1797 C C . GLU B 1 99 ? 6.926 -7.941 3.867 1 98.06 99 GLU B C 1
ATOM 1799 O O . GLU B 1 99 ? 6.938 -8.766 4.781 1 98.06 99 GLU B O 1
ATOM 1804 N N . VAL B 1 100 ? 5.844 -7.707 3.146 1 97.31 100 VAL B N 1
ATOM 1805 C CA . VAL B 1 100 ? 4.562 -8.336 3.432 1 97.31 100 VAL B CA 1
ATOM 1806 C C . VAL B 1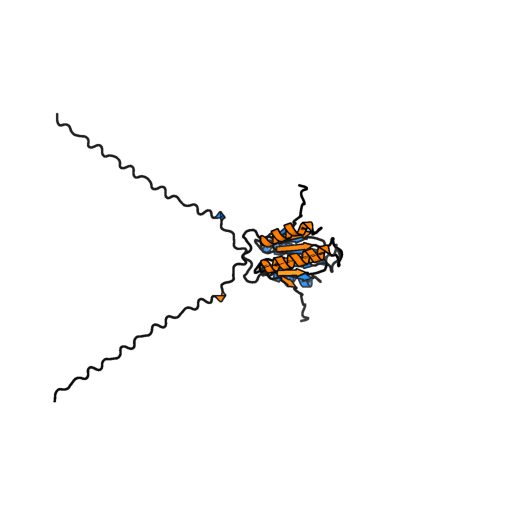 100 ? 4.594 -9.797 2.98 1 97.31 100 VAL B C 1
ATOM 1808 O O . VAL B 1 100 ? 4.09 -10.68 3.678 1 97.31 100 VAL B O 1
ATOM 1811 N N . SER B 1 101 ? 5.07 -10.016 1.798 1 95.75 101 SER B N 1
ATOM 1812 C CA . SER B 1 101 ? 5.27 -11.336 1.201 1 95.75 101 SER B CA 1
ATOM 1813 C C . SER B 1 101 ? 6.477 -11.344 0.271 1 95.75 101 SER B C 1
ATOM 1815 O O . SER B 1 101 ? 7.242 -10.375 0.227 1 95.75 101 SER B O 1
ATOM 1817 N N . ASP B 1 102 ? 6.617 -12.508 -0.458 1 95.56 102 ASP B N 1
ATOM 1818 C CA . ASP B 1 102 ? 7.715 -12.617 -1.414 1 95.56 102 ASP B CA 1
ATOM 1819 C C . ASP B 1 102 ? 7.543 -11.625 -2.561 1 95.56 102 ASP B C 1
ATOM 1821 O O . ASP B 1 102 ? 8.516 -11.266 -3.23 1 95.56 102 ASP B O 1
ATOM 1825 N N . ARG B 1 103 ? 6.336 -11.141 -2.723 1 96.5 103 ARG B N 1
ATOM 1826 C CA . ARG B 1 103 ? 6.098 -10.352 -3.924 1 96.5 103 ARG B CA 1
ATOM 1827 C C . ARG B 1 103 ? 5.688 -8.93 -3.568 1 96.5 103 ARG B C 1
ATOM 1829 O O . ARG B 1 103 ? 5.633 -8.055 -4.438 1 96.5 103 ARG B O 1
ATOM 1836 N N . LEU B 1 104 ? 5.371 -8.672 -2.314 1 98.31 104 LEU B N 1
ATOM 1837 C CA . LEU B 1 104 ? 4.793 -7.387 -1.93 1 98.31 104 LEU B CA 1
ATOM 1838 C C . LEU B 1 104 ? 5.578 -6.762 -0.782 1 98.31 104 LEU B C 1
ATOM 1840 O O . LEU B 1 104 ? 5.75 -7.383 0.271 1 98.31 104 LEU B O 1
ATOM 1844 N N . MET B 1 105 ? 6.113 -5.465 -0.949 1 98.75 105 MET B N 1
ATOM 1845 C CA . MET B 1 105 ? 6.781 -4.68 0.085 1 98.75 105 MET B CA 1
ATOM 1846 C C . MET B 1 105 ? 6.18 -3.281 0.178 1 98.75 105 MET B C 1
ATOM 1848 O O . MET B 1 105 ? 5.707 -2.738 -0.821 1 98.75 105 MET B O 1
ATOM 1852 N N . VAL B 1 106 ? 6.188 -2.764 1.37 1 98.94 106 VAL B N 1
ATOM 1853 C CA . VAL B 1 106 ? 5.633 -1.433 1.602 1 98.94 106 VAL B CA 1
ATOM 1854 C C . VAL B 1 106 ? 6.648 -0.574 2.354 1 98.94 106 VAL B C 1
ATOM 1856 O O . VAL B 1 106 ? 7.297 -1.046 3.291 1 98.94 106 VAL B O 1
ATOM 1859 N N . LEU B 1 107 ? 6.824 0.655 1.919 1 98.88 107 LEU B N 1
ATOM 1860 C CA . LEU B 1 107 ? 7.66 1.656 2.574 1 98.88 107 LEU B CA 1
ATOM 1861 C C . LEU B 1 107 ? 6.875 2.941 2.82 1 98.88 107 LEU B C 1
ATOM 1863 O O . LEU B 1 107 ? 6.195 3.441 1.919 1 98.88 107 LEU B O 1
ATOM 1867 N N . SER B 1 108 ? 6.844 3.451 4.035 1 98.25 108 SER B N 1
ATOM 1868 C CA . SER B 1 108 ? 6.098 4.656 4.375 1 98.25 108 SER B CA 1
ATOM 1869 C C . SER B 1 108 ? 6.992 5.684 5.066 1 98.25 108 SER B C 1
ATOM 1871 O O . SER B 1 108 ? 7.988 5.32 5.695 1 98.25 108 SER B O 1
ATOM 1873 N N . PRO B 1 109 ? 6.699 6.945 4.945 1 96.12 109 PRO B N 1
ATOM 1874 C CA . PRO B 1 109 ? 7.516 8 5.551 1 96.12 109 PRO B CA 1
ATOM 1875 C C . PRO B 1 109 ? 7.305 8.117 7.059 1 96.12 109 PRO B C 1
ATOM 1877 O O . PRO B 1 109 ? 6.484 7.391 7.629 1 96.12 109 PRO B O 1
ATOM 1880 N N . SER B 1 110 ? 8.062 9.047 7.59 1 93.75 110 SER B N 1
ATOM 1881 C CA . SER B 1 110 ? 8.023 9.297 9.023 1 93.75 110 SER B CA 1
ATOM 1882 C C . SER B 1 110 ? 6.598 9.562 9.5 1 93.75 110 SER B C 1
ATOM 1884 O O . SER B 1 110 ? 5.84 10.273 8.844 1 93.75 110 SER B O 1
ATOM 1886 N N . GLY B 1 111 ? 6.273 8.898 10.578 1 90.25 111 GLY B N 1
ATOM 1887 C CA . GLY B 1 111 ? 4.992 9.164 11.211 1 90.25 111 GLY B CA 1
ATOM 1888 C C . GLY B 1 111 ? 3.881 8.266 10.711 1 90.25 111 GLY B C 1
ATOM 1889 O O . GLY B 1 111 ? 2.764 8.297 11.227 1 90.25 111 GLY B O 1
ATOM 1890 N N . LEU B 1 112 ? 4.188 7.555 9.766 1 94.06 112 LEU B N 1
ATOM 1891 C CA . LEU B 1 112 ? 3.193 6.656 9.18 1 94.06 112 LEU B CA 1
ATOM 1892 C C . LEU B 1 112 ? 3.639 5.203 9.305 1 94.06 112 LEU B C 1
ATOM 1894 O O . LEU B 1 112 ? 4.316 4.68 8.414 1 94.06 112 LEU B O 1
ATOM 1898 N N . ASN B 1 113 ? 3.18 4.539 10.328 1 95.38 113 ASN B N 1
ATOM 1899 C CA . ASN B 1 113 ? 3.578 3.16 10.594 1 95.38 113 ASN B CA 1
ATOM 1900 C C . ASN B 1 113 ? 2.824 2.178 9.703 1 95.38 113 ASN B C 1
ATOM 1902 O O . ASN B 1 113 ? 1.77 2.51 9.156 1 95.38 113 ASN B O 1
ATOM 1906 N N . ILE B 1 114 ? 3.424 0.994 9.562 1 97.94 114 ILE B N 1
ATOM 1907 C CA . ILE B 1 114 ? 2.82 -0.098 8.812 1 97.94 114 ILE B CA 1
ATOM 1908 C C . ILE B 1 114 ? 2.461 -1.243 9.75 1 97.94 114 ILE B C 1
ATOM 1910 O O . ILE B 1 114 ? 3.295 -1.688 10.547 1 97.94 114 ILE B O 1
ATOM 1914 N N . ASP B 1 115 ? 1.16 -1.651 9.609 1 95.19 115 ASP B N 1
ATOM 1915 C CA . ASP B 1 115 ? 0.716 -2.787 10.406 1 95.19 115 ASP B CA 1
ATOM 1916 C C . ASP B 1 115 ? 0.104 -3.875 9.531 1 95.19 115 ASP B C 1
ATOM 1918 O O . ASP B 1 115 ? -0.589 -3.574 8.555 1 95.19 115 ASP B O 1
ATOM 1922 N N . ARG B 1 116 ? 0.486 -5.121 9.938 1 92.44 116 ARG B N 1
ATOM 1923 C CA . ARG B 1 116 ? -0.312 -6.227 9.414 1 92.44 116 ARG B CA 1
ATOM 1924 C C . ARG B 1 116 ? -1.615 -6.375 10.195 1 92.44 116 ARG B C 1
ATOM 1926 O O . ARG B 1 116 ? -1.606 -6.43 11.422 1 92.44 116 ARG B O 1
ATOM 1933 N N . SER B 1 117 ? -2.707 -6.258 9.406 1 85.06 117 SER B N 1
ATOM 1934 C CA . SER B 1 117 ? -3.982 -6.391 10.102 1 85.06 117 SER B CA 1
ATOM 1935 C C . SER B 1 117 ? -4.652 -7.723 9.773 1 85.06 117 SER B C 1
ATOM 1937 O O . SER B 1 117 ? -4.859 -8.055 8.609 1 85.06 117 SER B O 1
ATOM 1939 N N . LYS B 1 118 ? -4.73 -8.508 10.812 1 83.62 118 LYS B N 1
ATOM 1940 C CA . LYS B 1 118 ? -5.523 -9.727 10.695 1 83.62 118 LYS B CA 1
ATOM 1941 C C . LYS B 1 118 ? -6.965 -9.492 11.141 1 83.62 118 LYS B C 1
ATOM 1943 O O . LYS B 1 118 ? -7.207 -8.891 12.188 1 83.62 118 LYS B O 1
ATOM 1948 N N . ILE B 1 119 ? -7.809 -9.727 10.234 1 84.94 119 ILE B N 1
ATOM 1949 C CA . ILE B 1 119 ? -9.211 -9.602 10.602 1 84.94 119 ILE B CA 1
ATOM 1950 C C . ILE B 1 119 ? -9.68 -10.867 11.32 1 84.94 119 ILE B C 1
ATOM 1952 O O . ILE B 1 119 ? -9.617 -11.961 10.766 1 84.94 119 ILE B O 1
ATOM 1956 N N . ASN B 1 120 ? -9.82 -10.773 12.641 1 74.88 120 ASN B N 1
ATOM 1957 C CA . ASN B 1 120 ? -10.297 -11.883 13.453 1 74.88 120 ASN B CA 1
ATOM 1958 C C . ASN B 1 120 ? -11.805 -11.797 13.688 1 74.88 120 ASN B C 1
ATOM 1960 O O . ASN B 1 120 ? -12.336 -10.719 13.953 1 74.88 120 ASN B O 1
ATOM 1964 N N . TYR B 1 121 ? -12.531 -12.914 13.242 1 68.12 121 TYR B N 1
ATOM 1965 C CA . TYR B 1 121 ? -13.977 -12.961 13.461 1 68.12 121 TYR B CA 1
ATOM 1966 C C . TYR B 1 121 ? -14.305 -13.617 14.789 1 68.12 121 TYR B C 1
ATOM 1968 O O . TYR B 1 121 ? -13.75 -14.672 15.117 1 68.12 121 TYR B O 1
ATOM 1976 N N . ARG B 1 122 ? -14.305 -13.016 15.805 1 57.03 122 ARG B N 1
ATOM 1977 C CA . ARG B 1 122 ? -14.711 -13.625 17.062 1 57.03 122 ARG B CA 1
ATOM 1978 C C . ARG B 1 122 ? -16.109 -14.227 16.953 1 57.03 122 ARG B C 1
ATOM 1980 O O . ARG B 1 122 ? -16.969 -13.695 16.25 1 57.03 122 ARG B O 1
ATOM 1987 N N . GLU B 1 123 ? -16.25 -15.586 16.969 1 44.09 123 GLU B N 1
ATOM 1988 C CA . GLU B 1 123 ? -17.531 -16.234 17.25 1 44.09 123 GLU B CA 1
ATOM 1989 C C . GLU B 1 123 ? -18.25 -15.547 18.406 1 44.09 123 GLU B C 1
ATOM 1991 O O . GLU B 1 123 ? -17.688 -15.359 19.484 1 44.09 123 GLU B O 1
ATOM 1996 N N . LYS B 1 124 ? -19.109 -14.586 18.172 1 36.88 124 LYS B N 1
ATOM 1997 C CA . LYS B 1 124 ? -20.125 -14.367 19.203 1 36.88 124 LYS B CA 1
ATOM 1998 C C . LYS B 1 124 ? -21.047 -15.578 19.328 1 36.88 124 LYS B C 1
ATOM 2000 O O . LYS B 1 124 ? -21.438 -16.172 18.328 1 36.88 124 LYS B O 1
#

Organism: NCBI:txid1577791

Foldseek 3Di:
DPCPPPPPPPPPPPPPPPPPPPPPVCVVPPPPLPLDPDEEEDEDEDAFLVCLVVVLVNVVNFYKYKYFPVNDDLPHPSVVVSLVVLCVSCVVQCWDKDDPDSTIIITGGHPDYDDDDDDDDDDD/DPPPPPPPPPPPPPPPPPPPPPPPVCVVPPPPLPLPPDEEEDEDEDAFLVCLVVVLVNVVNFYKYKYFPVNDDLPRPSVVVSLVVLCVSCVVQCWDKDDPDSTIIITGGHPDYDDDDDDDDPDD

Sequence (248 aa):
MEDRGIRLFGRKEKAKKKSEKKFVDLNDYQAPMYAPSDARVKVVEVTSYRDLKPLTDMAYRGNILVLDFSRFAEEDSVKREIAKNLMEVAKDISGAFLEVSDRLMVLSPSGLNIDRSKINYREKMEDRGIRLFGRKEKAKKKSEKKFVDLNDYQAPMYAPSDARVKVVEVTSYRDLKPLTDMAYRGNILVLDFSRFAEEDSVKREIAKNLMEVAKDISGAFLEVSDRLMVLSPSGLNIDRSKINYREK

Solvent-accessible surface area (backbone atoms only — not comparable to full-atom values): 14746 Å² total; per-residue (Å²): 137,82,80,75,74,77,77,75,77,73,78,76,76,76,76,74,78,74,76,73,73,73,73,72,71,67,76,70,64,51,66,69,46,69,44,49,82,76,26,32,38,34,37,30,71,51,84,55,73,78,47,46,58,62,52,53,52,44,44,74,59,30,20,30,38,42,37,35,32,72,78,50,61,82,84,35,65,60,61,49,50,48,50,53,51,50,45,52,51,18,57,74,58,53,27,28,62,44,76,78,51,82,36,36,35,38,37,28,30,43,76,32,47,72,41,82,42,78,85,76,80,72,84,124,136,82,81,76,75,76,76,75,77,73,77,76,76,76,77,75,73,74,76,74,73,73,73,71,69,67,76,71,65,53,66,71,47,68,45,50,83,75,26,32,38,36,36,30,70,51,83,56,71,78,47,45,58,62,51,51,51,44,45,74,57,29,21,30,38,42,36,35,32,73,79,50,61,84,84,36,65,61,60,51,51,49,50,52,51,50,44,52,51,18,57,73,59,53,29,27,61,45,77,77,51,81,36,37,36,39,36,28,31,41,77,31,48,74,41,82,45,78,85,77,80,74,86,126

Nearest PDB structures (foldseek):
  3zie-assembly1_A  TM=8.831E-01  e=1.113E-06  Archaeoglobus fulgidus
  3p04-assembly1_A  TM=8.452E-01  e=1.222E-05  Corynebacterium glutamicum
  6sat-assembly1_A  TM=8.554E-01  e=2.188E-05  Corynebacterium glutamicum ATCC 13032
  3zig-assembly2_B  TM=8.325E-01  e=3.227E-05  Pyrococcus furiosus COM1
  6scq-assembly1_A  TM=8.595E-01  e=7.018E-05  Corynebacterium glutamicum ATCC 13032

Secondary structure (DSSP, 8-state):
-------------------------GGG--------TT--EEEEE--SGGGHHHHHHHHHTT-EEEEE-TTS-TT-HHHHHHHHHHHHHHHHTT-EEEE-SSSEEEEE-TT--EEEE-------/-------------------------GGG--------TT--EEEEE--SGGGHHHHHHHHHTT-EEEEE-TTS-TT-HHHHHHHHHHHHHHHHTT-EEEE-SSSEEEEE-TT--EEEE-------

Radius of gyration: 32.16 Å; Cα contacts (8 Å, |Δi|>4): 379; chains: 2; bounding box: 41×116×106 Å

InterPro domains:
  IPR007561 Cell division protein SepF/SepF-related [PF04472] (41-114)
  IPR012426 Cell division protein SepF, archaea [PIRSF019313] (11-120)
  IPR038594 SepF-like superfamily [G3DSA:3.30.110.150] (40-123)